Protein AF-A0A3S3RQ36-F1 (afdb_monomer_lite)

pLDDT: mean 75.37, std 10.57, range [33.72, 90.44]

Secondary structure (DSSP, 8-state):
--EEEEPPPPGGGHHHHHHHHHHHHHHHHH-SSTTT-HHHHHHHHHHHHHH---TT-------EEEES-SEEEETTTTSEEEE--TT-TTSPEEEEES-GGGGT-TT---TTEEEEETT-TTHHHHHHHTT-----HHHHHH-HHHHHHHHHHHHHHHHHHHHS--TT--HHHHHHHHHHTTTTSPP--

Organism: NCBI:txid1859131

Structure (mmCIF, N/CA/C/O backbone):
data_AF-A0A3S3RQ36-F1
#
_entry.id   AF-A0A3S3RQ36-F1
#
loop_
_atom_site.group_PDB
_atom_site.id
_atom_site.type_symbol
_atom_site.label_atom_id
_atom_site.label_alt_id
_atom_site.label_comp_id
_atom_site.label_asym_id
_atom_site.label_entity_id
_atom_site.label_seq_id
_atom_site.pdbx_PDB_ins_code
_atom_site.Cartn_x
_atom_site.Cartn_y
_atom_site.Cartn_z
_atom_site.occupancy
_atom_site.B_iso_or_equiv
_atom_site.auth_seq_id
_atom_site.auth_comp_id
_atom_site.auth_asym_id
_atom_site.auth_atom_id
_atom_site.pdbx_PDB_model_num
ATOM 1 N N . MET A 1 1 ? -9.183 -7.621 -15.436 1.00 47.09 1 MET A N 1
ATOM 2 C CA . MET A 1 1 ? -8.579 -8.235 -14.236 1.00 47.09 1 MET A CA 1
ATOM 3 C C . MET A 1 1 ? -7.492 -7.294 -13.791 1.00 47.09 1 MET A C 1
ATOM 5 O O . MET A 1 1 ? -6.449 -7.243 -14.433 1.00 47.09 1 MET A O 1
ATOM 9 N N . ASP A 1 2 ? -7.783 -6.503 -12.769 1.00 52.72 2 ASP A N 1
ATOM 10 C CA . ASP A 1 2 ? -6.851 -5.477 -12.312 1.00 52.72 2 ASP A CA 1
ATOM 11 C C . ASP A 1 2 ? -5.754 -6.145 -11.492 1.00 52.72 2 ASP A C 1
ATOM 13 O O . ASP A 1 2 ? -6.024 -6.996 -10.640 1.00 52.72 2 ASP A O 1
ATOM 17 N N . SER A 1 3 ? -4.509 -5.799 -11.795 1.00 59.06 3 SER A N 1
ATOM 18 C CA . SER A 1 3 ? -3.342 -6.382 -11.151 1.00 59.06 3 SER A CA 1
ATOM 19 C C . SER A 1 3 ? -2.419 -5.283 -10.669 1.00 59.06 3 SER A C 1
ATOM 21 O O . SER A 1 3 ? -2.061 -4.395 -11.444 1.00 59.06 3 SER A O 1
ATOM 23 N N . PHE A 1 4 ? -1.988 -5.372 -9.416 1.00 65.19 4 PHE A N 1
ATOM 24 C CA . PHE A 1 4 ? -0.919 -4.526 -8.912 1.00 65.19 4 PHE A CA 1
ATOM 25 C C . PHE A 1 4 ? 0.417 -5.072 -9.420 1.00 65.19 4 PHE A C 1
ATOM 27 O O . PHE A 1 4 ? 0.732 -6.244 -9.200 1.00 65.19 4 PHE A O 1
ATOM 34 N N . VAL A 1 5 ? 1.193 -4.238 -10.112 1.00 65.94 5 VAL A N 1
ATOM 35 C CA . VAL A 1 5 ? 2.503 -4.617 -10.650 1.00 65.94 5 VAL A CA 1
ATOM 36 C C . VAL A 1 5 ? 3.590 -3.938 -9.833 1.00 65.94 5 VAL A C 1
ATOM 38 O O . VAL A 1 5 ? 3.742 -2.719 -9.871 1.00 65.94 5 VAL A O 1
ATOM 41 N N . LEU A 1 6 ? 4.371 -4.736 -9.109 1.00 67.25 6 LEU A N 1
ATOM 42 C CA . LEU A 1 6 ? 5.556 -4.247 -8.422 1.00 67.25 6 LEU A CA 1
ATOM 43 C C . LEU A 1 6 ? 6.739 -4.289 -9.388 1.00 67.25 6 LEU A C 1
ATOM 45 O O . LEU A 1 6 ? 7.204 -5.365 -9.774 1.00 67.25 6 LEU A O 1
ATOM 49 N N . ARG A 1 7 ? 7.225 -3.102 -9.756 1.00 70.56 7 ARG A N 1
ATOM 50 C CA . ARG A 1 7 ? 8.425 -2.925 -10.573 1.00 70.56 7 ARG A CA 1
ATOM 51 C C . ARG A 1 7 ? 9.596 -2.527 -9.688 1.00 70.56 7 ARG A C 1
ATOM 53 O O . ARG A 1 7 ? 9.517 -1.564 -8.929 1.00 70.56 7 ARG A O 1
ATOM 60 N N . ALA A 1 8 ? 10.694 -3.265 -9.794 1.00 68.38 8 ALA A N 1
ATOM 61 C CA . ALA A 1 8 ? 11.931 -2.899 -9.123 1.00 68.38 8 ALA A CA 1
ATOM 62 C C . ALA A 1 8 ? 12.686 -1.859 -9.959 1.00 68.38 8 ALA A C 1
ATOM 64 O O . ALA A 1 8 ? 13.121 -2.153 -11.072 1.00 68.38 8 ALA A O 1
ATOM 65 N N . GLU A 1 9 ? 12.888 -0.663 -9.408 1.00 68.56 9 GLU A N 1
ATOM 66 C CA . GLU A 1 9 ? 13.798 0.324 -9.986 1.0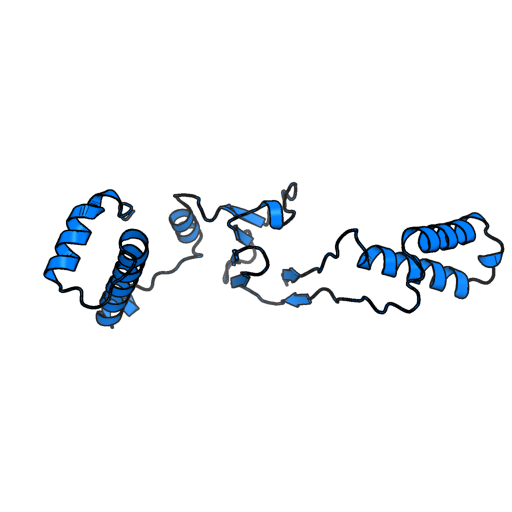0 68.56 9 GLU A CA 1
ATOM 67 C C . GLU A 1 9 ? 15.144 0.306 -9.262 1.00 68.56 9 GLU A C 1
ATOM 69 O O . GLU A 1 9 ? 15.240 0.428 -8.042 1.00 68.56 9 GLU A O 1
ATOM 74 N N . THR A 1 10 ? 16.218 0.148 -10.030 1.00 71.81 10 THR A N 1
ATOM 75 C CA . THR A 1 10 ? 17.588 0.287 -9.525 1.00 71.81 10 THR A CA 1
ATOM 76 C C . THR A 1 10 ? 18.060 1.736 -9.641 1.00 71.81 10 THR A C 1
ATOM 78 O O . THR A 1 10 ? 17.751 2.370 -10.656 1.00 71.81 10 THR A O 1
ATOM 81 N N . PRO A 1 11 ? 18.902 2.235 -8.713 1.00 68.88 11 PRO A N 1
ATOM 82 C CA . PRO A 1 11 ? 19.539 3.544 -8.847 1.00 68.88 11 PRO A CA 1
ATOM 83 C C . PRO A 1 11 ? 20.188 3.715 -10.224 1.00 68.88 11 PRO A C 1
ATOM 85 O O . PRO A 1 11 ? 20.848 2.798 -10.713 1.00 68.88 11 PRO A O 1
ATOM 88 N N . HIS A 1 12 ? 20.014 4.886 -10.842 1.00 68.38 12 HIS A N 1
ATOM 89 C CA . HIS A 1 12 ? 20.525 5.212 -12.185 1.00 68.38 12 HIS A CA 1
ATOM 90 C C . HIS A 1 12 ? 19.978 4.333 -13.331 1.00 68.38 12 HIS A C 1
ATOM 92 O O . HIS A 1 12 ? 20.560 4.311 -14.416 1.00 68.38 12 HIS A O 1
ATOM 98 N N . GLY A 1 13 ? 18.873 3.606 -13.120 1.00 75.38 13 GLY A N 1
ATOM 99 C CA . GLY A 1 13 ? 18.191 2.854 -14.178 1.00 75.38 13 GLY A CA 1
ATOM 100 C C . GLY A 1 13 ? 18.983 1.660 -14.720 1.00 75.38 13 GLY A C 1
ATOM 101 O O . GLY A 1 13 ? 18.803 1.287 -15.876 1.00 75.38 13 GLY A O 1
ATOM 102 N N . LEU A 1 14 ? 19.864 1.056 -13.911 1.00 77.81 14 LEU A N 1
ATOM 103 C CA . LEU A 1 14 ? 20.751 -0.042 -14.326 1.00 77.81 14 LEU A CA 1
ATOM 104 C C . LEU A 1 14 ? 20.029 -1.200 -15.030 1.00 77.81 14 LEU A C 1
ATOM 106 O O . LEU A 1 14 ? 20.562 -1.716 -16.006 1.00 77.81 14 LEU A O 1
ATOM 110 N N . ILE A 1 15 ? 18.833 -1.598 -14.579 1.00 79.75 15 ILE A N 1
ATOM 111 C CA . ILE A 1 15 ? 18.052 -2.665 -15.235 1.00 79.75 15 ILE A CA 1
ATOM 112 C C . ILE A 1 15 ? 17.683 -2.275 -16.673 1.00 79.75 15 ILE A C 1
ATOM 114 O O . ILE A 1 15 ? 17.930 -3.049 -17.597 1.00 79.75 15 ILE A O 1
ATOM 118 N N . ALA A 1 16 ? 17.153 -1.066 -16.878 1.00 80.69 16 ALA A N 1
ATOM 119 C CA . ALA A 1 16 ? 16.772 -0.579 -18.203 1.00 80.69 16 ALA A CA 1
ATOM 120 C C . ALA A 1 16 ? 17.992 -0.429 -19.125 1.00 80.69 16 ALA A C 1
ATOM 122 O O . ALA A 1 16 ? 17.945 -0.814 -20.292 1.00 80.69 16 ALA A O 1
ATOM 123 N N . GLN A 1 17 ? 19.114 0.069 -18.596 1.00 83.69 17 GLN A N 1
ATOM 124 C CA . GLN A 1 17 ? 20.353 0.206 -19.369 1.00 83.69 17 GLN A CA 1
ATOM 125 C C . GLN A 1 17 ? 20.959 -1.156 -19.733 1.00 83.69 17 GLN A C 1
ATOM 127 O O . GLN A 1 17 ? 21.420 -1.338 -20.858 1.00 83.69 17 GLN A O 1
ATOM 132 N N . ALA A 1 18 ? 20.913 -2.134 -18.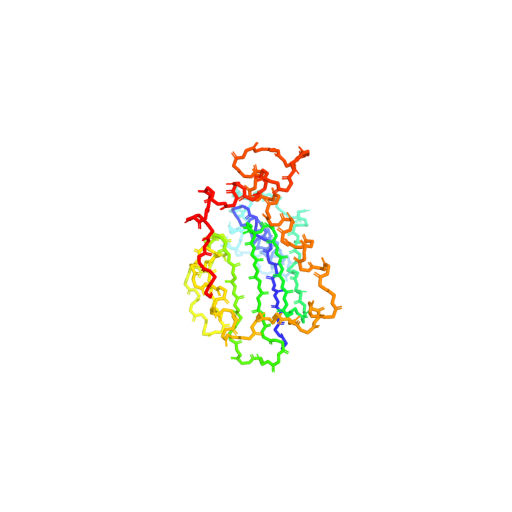822 1.00 82.06 18 ALA A N 1
ATOM 133 C CA . ALA A 1 18 ? 21.348 -3.502 -19.094 1.00 82.06 18 ALA A CA 1
ATOM 134 C C . ALA A 1 18 ? 20.489 -4.164 -20.179 1.00 82.06 18 ALA A C 1
ATOM 136 O O . ALA A 1 18 ? 21.033 -4.768 -21.101 1.00 82.06 18 ALA A O 1
ATOM 137 N N . GLN A 1 19 ? 19.163 -4.002 -20.116 1.00 82.44 19 GLN A N 1
ATOM 138 C CA . GLN A 1 19 ? 18.249 -4.488 -21.153 1.00 82.44 19 GLN A CA 1
ATOM 139 C C . GLN A 1 19 ? 18.523 -3.827 -22.506 1.00 82.44 19 GLN A C 1
ATOM 141 O O . GLN A 1 19 ? 18.630 -4.532 -23.506 1.00 82.44 19 GLN A O 1
ATOM 146 N N . LYS A 1 20 ? 18.703 -2.500 -22.536 1.00 85.56 20 LYS A N 1
ATOM 147 C CA . LYS A 1 20 ? 19.014 -1.762 -23.765 1.00 85.56 20 LYS A CA 1
ATOM 148 C C . LYS A 1 20 ? 20.333 -2.229 -24.384 1.00 85.56 20 LYS A C 1
ATOM 150 O O . LYS A 1 20 ? 20.374 -2.515 -25.574 1.00 85.56 20 LYS A O 1
ATOM 155 N N . GLN A 1 21 ? 21.399 -2.346 -23.589 1.00 86.00 21 GLN A N 1
ATOM 156 C CA . GLN A 1 21 ? 22.695 -2.818 -24.085 1.00 86.00 21 GLN A CA 1
ATOM 157 C C . GLN A 1 21 ? 22.610 -4.260 -24.599 1.00 86.00 21 GLN A C 1
ATOM 159 O O . GLN A 1 21 ? 23.200 -4.578 -25.625 1.00 86.00 21 GLN A O 1
ATOM 164 N N . GLN A 1 22 ? 21.860 -5.126 -23.913 1.00 84.50 22 GLN A N 1
ATOM 165 C CA . GLN A 1 22 ? 21.650 -6.497 -24.364 1.00 84.50 22 GLN A CA 1
ATOM 166 C C . GLN A 1 22 ? 20.878 -6.540 -25.690 1.00 84.50 22 GLN A C 1
ATOM 168 O O . GLN A 1 22 ? 21.267 -7.303 -26.567 1.00 84.50 22 GLN A O 1
ATOM 173 N N . GLN A 1 23 ? 19.846 -5.706 -25.855 1.00 86.12 23 GLN A N 1
ATOM 174 C CA . GLN A 1 23 ? 19.084 -5.616 -27.101 1.00 86.12 23 GLN A CA 1
ATOM 175 C C . GLN A 1 23 ? 19.953 -5.113 -28.259 1.00 86.12 23 GLN A C 1
ATOM 177 O O . GLN A 1 23 ? 19.995 -5.771 -29.286 1.00 86.12 23 GLN A O 1
ATOM 182 N N . LEU A 1 24 ? 20.729 -4.039 -28.063 1.00 86.69 24 LEU A N 1
ATOM 183 C CA . LEU A 1 24 ? 21.656 -3.519 -29.082 1.00 86.69 24 LEU A CA 1
ATOM 184 C C . LEU A 1 24 ? 22.646 -4.585 -29.568 1.00 86.69 24 LEU A C 1
ATOM 186 O O . LEU A 1 24 ? 22.992 -4.633 -30.742 1.00 86.69 24 LEU A O 1
ATOM 190 N N . ILE A 1 25 ? 23.109 -5.446 -28.661 1.00 84.81 25 ILE A N 1
ATOM 191 C CA . ILE A 1 25 ? 24.042 -6.525 -28.992 1.00 84.81 25 ILE A CA 1
ATOM 192 C C . ILE A 1 25 ? 23.332 -7.673 -29.708 1.00 84.81 25 ILE A C 1
ATOM 194 O O . ILE A 1 25 ? 23.910 -8.236 -30.629 1.00 84.81 25 ILE A O 1
ATOM 198 N N . VAL A 1 26 ? 22.109 -8.027 -29.302 1.00 85.44 26 VAL A N 1
ATOM 199 C CA . VAL A 1 26 ? 21.291 -9.019 -30.017 1.00 85.44 26 VAL A CA 1
ATOM 200 C C . VAL A 1 26 ? 21.013 -8.533 -31.435 1.00 85.44 26 VAL A C 1
ATOM 202 O O . VAL A 1 26 ? 21.328 -9.248 -32.374 1.00 85.44 26 VAL A O 1
ATOM 205 N N . ASP A 1 27 ? 20.549 -7.295 -31.597 1.00 85.44 27 ASP A N 1
ATOM 206 C CA . ASP A 1 27 ? 20.258 -6.706 -32.906 1.00 85.44 27 ASP A CA 1
ATOM 207 C C . ASP A 1 27 ? 21.511 -6.669 -33.798 1.00 85.44 27 ASP A C 1
ATOM 209 O O . ASP A 1 27 ? 21.427 -6.960 -34.992 1.00 85.44 27 ASP A O 1
ATOM 213 N N . PHE A 1 28 ? 22.675 -6.363 -33.212 1.00 85.00 28 PHE A N 1
ATOM 214 C CA . PHE A 1 28 ? 23.963 -6.364 -33.907 1.00 85.00 28 PHE A CA 1
ATOM 215 C C . PHE A 1 28 ? 24.415 -7.767 -34.332 1.00 85.00 28 PHE A C 1
ATOM 217 O O . PHE A 1 28 ? 25.015 -7.916 -35.391 1.00 85.00 28 PHE A O 1
ATOM 224 N N . LEU A 1 29 ? 24.161 -8.790 -33.509 1.00 83.44 29 LEU A N 1
ATOM 225 C CA . LEU A 1 29 ? 24.536 -10.178 -33.798 1.00 83.44 29 LEU A CA 1
ATOM 226 C C . LEU A 1 29 ? 23.565 -10.867 -34.764 1.00 83.44 29 LEU A C 1
ATOM 228 O O . LEU A 1 29 ? 23.999 -11.718 -35.535 1.00 83.44 29 LEU A O 1
ATOM 232 N N . ASP A 1 30 ? 22.282 -10.510 -34.718 1.00 84.69 30 ASP A N 1
ATOM 233 C CA . ASP A 1 30 ? 21.224 -11.099 -35.546 1.00 84.69 30 ASP A CA 1
ATOM 234 C C . ASP A 1 30 ? 21.151 -10.473 -36.950 1.00 84.69 30 ASP A C 1
ATOM 236 O O . ASP A 1 30 ? 20.416 -10.957 -37.810 1.00 84.69 30 ASP A O 1
ATOM 240 N N . SER A 1 31 ? 21.897 -9.394 -37.201 1.00 79.62 31 SER A N 1
ATOM 241 C CA . SER A 1 31 ? 21.862 -8.666 -38.464 1.00 79.62 31 SER A CA 1
ATOM 242 C C . SER A 1 31 ? 23.166 -8.788 -39.246 1.00 79.62 31 SER A C 1
ATOM 244 O O . SER A 1 31 ? 24.224 -8.373 -38.782 1.00 79.62 31 SER A O 1
ATOM 246 N N . ASP A 1 32 ? 23.054 -9.193 -40.510 1.00 72.19 32 ASP A N 1
ATOM 247 C CA . ASP A 1 32 ? 24.205 -9.356 -41.410 1.00 72.19 32 ASP A CA 1
ATOM 248 C C . ASP A 1 32 ? 24.826 -8.025 -41.883 1.00 72.19 32 ASP A C 1
ATOM 250 O O . ASP A 1 32 ? 25.973 -8.002 -42.320 1.00 72.19 32 ASP A O 1
ATOM 254 N N . GLU A 1 33 ? 24.094 -6.907 -41.782 1.00 77.50 33 GLU A N 1
ATOM 255 C CA . GLU A 1 33 ? 24.514 -5.579 -42.274 1.00 77.50 33 GLU A CA 1
ATOM 256 C C . GLU A 1 33 ? 24.889 -4.584 -41.155 1.00 77.50 33 GLU A C 1
ATOM 258 O O . GLU A 1 33 ? 25.542 -3.571 -41.401 1.00 77.50 33 GLU A O 1
ATOM 263 N N . GLN A 1 34 ? 24.520 -4.850 -39.896 1.00 74.44 34 GLN A N 1
ATOM 264 C CA . GLN A 1 34 ? 24.723 -3.890 -38.795 1.00 74.44 34 GLN A CA 1
ATOM 265 C C . GLN A 1 34 ? 26.185 -3.707 -38.390 1.00 74.44 34 GLN A C 1
ATOM 267 O O . GLN A 1 34 ? 26.521 -2.731 -37.720 1.00 74.44 34 GLN A O 1
ATOM 272 N N . TRP A 1 35 ? 27.069 -4.612 -38.810 1.00 74.25 35 TRP A N 1
ATOM 273 C CA . TRP A 1 35 ? 28.502 -4.432 -38.621 1.00 74.25 35 TRP A CA 1
ATOM 274 C C . TRP A 1 35 ? 29.062 -3.284 -39.467 1.00 74.25 35 TRP A C 1
ATOM 276 O O . TRP A 1 35 ? 30.094 -2.741 -39.077 1.00 74.25 35 TRP A O 1
ATOM 286 N N . GLU A 1 36 ? 28.399 -2.881 -40.561 1.00 81.75 36 GLU A N 1
ATOM 287 C CA . GLU A 1 36 ? 28.799 -1.747 -41.411 1.00 81.75 36 GLU A CA 1
ATOM 288 C C . GLU A 1 36 ? 28.265 -0.404 -40.892 1.00 81.75 36 GLU A C 1
ATOM 290 O O . GLU A 1 36 ? 28.912 0.628 -41.084 1.00 81.75 36 GLU A O 1
ATOM 295 N N . ASP A 1 37 ? 27.175 -0.419 -40.122 1.00 84.06 37 ASP A N 1
ATOM 296 C CA . ASP A 1 37 ? 26.534 0.765 -39.540 1.00 84.06 37 ASP A CA 1
ATOM 297 C C . ASP A 1 37 ? 27.373 1.372 -38.395 1.00 84.06 37 ASP A C 1
ATOM 299 O O . ASP A 1 37 ? 27.507 0.814 -37.301 1.00 84.06 37 ASP A O 1
ATOM 303 N N . GLU A 1 38 ? 27.987 2.527 -38.662 1.00 85.31 38 GLU A N 1
ATOM 304 C CA . GLU A 1 38 ? 28.866 3.223 -37.718 1.00 85.31 38 GLU A CA 1
ATOM 305 C C . GLU A 1 38 ? 28.125 3.779 -36.503 1.00 85.31 38 GLU A C 1
ATOM 307 O O . GLU A 1 38 ? 28.653 3.702 -35.390 1.00 85.31 38 GLU A O 1
ATOM 312 N N . ASP A 1 39 ? 26.888 4.236 -36.685 1.00 87.19 39 ASP A N 1
ATOM 313 C CA . ASP A 1 39 ? 26.085 4.818 -35.613 1.00 87.19 39 ASP A CA 1
ATOM 314 C C . ASP A 1 39 ? 25.697 3.743 -34.590 1.00 87.19 39 ASP A C 1
ATOM 316 O O . ASP A 1 39 ? 25.836 3.941 -33.378 1.00 87.19 39 ASP A O 1
ATOM 320 N N . LYS A 1 40 ? 25.310 2.549 -35.061 1.00 83.50 40 LYS A N 1
ATOM 321 C CA . LYS A 1 40 ? 25.000 1.409 -34.179 1.00 83.50 40 LYS A CA 1
ATOM 322 C C . LYS A 1 40 ? 26.223 0.898 -33.425 1.00 83.50 40 LYS A C 1
ATOM 324 O O . LYS A 1 40 ? 26.136 0.618 -32.225 1.00 83.50 40 LYS A O 1
ATOM 329 N N . ARG A 1 41 ? 27.386 0.812 -34.085 1.00 85.31 41 ARG A N 1
ATOM 330 C CA . ARG A 1 41 ? 28.650 0.466 -33.405 1.00 85.31 41 ARG A CA 1
ATOM 331 C C . ARG A 1 41 ? 28.985 1.487 -32.321 1.00 85.31 41 ARG A C 1
ATOM 333 O O . ARG A 1 41 ? 29.397 1.102 -31.223 1.00 85.31 41 ARG A O 1
ATOM 340 N N . GLN A 1 42 ? 28.786 2.771 -32.612 1.00 89.19 42 GLN A N 1
ATOM 341 C CA . GLN A 1 42 ? 29.062 3.851 -31.676 1.00 89.19 42 GLN A CA 1
ATOM 342 C C . GLN A 1 42 ? 28.123 3.800 -30.462 1.00 89.19 42 GLN A C 1
ATOM 344 O O . GLN A 1 42 ? 28.593 3.924 -29.330 1.00 89.19 42 GLN A O 1
ATOM 349 N N . GLU A 1 43 ? 26.837 3.492 -30.657 1.00 88.19 43 GLU A N 1
ATOM 350 C CA . GLU A 1 43 ? 25.875 3.334 -29.559 1.00 88.19 43 GLU A CA 1
ATOM 351 C C . GLU A 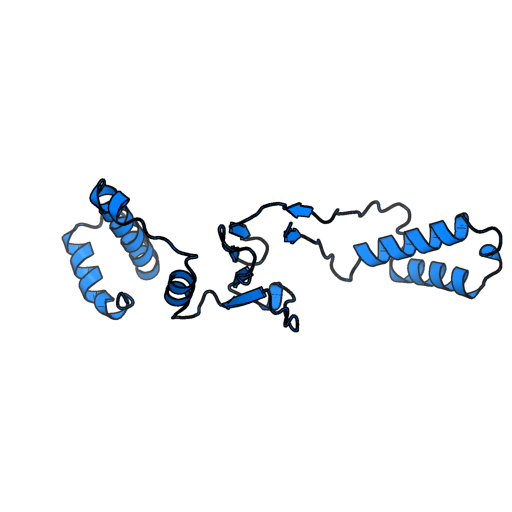1 43 ? 26.263 2.192 -28.597 1.00 88.19 43 GLU A C 1
ATOM 353 O O . GLU A 1 43 ? 26.184 2.344 -27.371 1.00 88.19 43 GLU A O 1
ATOM 358 N N . ILE A 1 44 ? 26.761 1.066 -29.126 1.00 85.81 44 ILE A N 1
ATOM 359 C CA . ILE A 1 44 ? 27.266 -0.053 -28.313 1.00 85.81 44 ILE A CA 1
ATOM 360 C C . ILE A 1 44 ? 28.508 0.367 -27.511 1.00 85.81 44 ILE A C 1
ATOM 362 O O . ILE A 1 44 ? 28.593 0.083 -26.308 1.00 85.81 44 ILE A O 1
ATOM 366 N N . ILE A 1 45 ? 29.459 1.059 -28.149 1.00 88.50 45 ILE A N 1
ATOM 367 C CA . ILE A 1 45 ? 30.693 1.543 -27.508 1.00 88.50 45 ILE A CA 1
ATOM 368 C C . ILE A 1 45 ? 30.371 2.535 -26.388 1.00 88.50 45 ILE A C 1
ATOM 370 O O . ILE A 1 45 ? 30.920 2.424 -25.289 1.00 88.50 45 ILE A O 1
ATOM 374 N N . ASP A 1 46 ? 29.479 3.490 -26.637 1.00 90.44 46 ASP A N 1
ATOM 375 C CA . ASP A 1 46 ? 29.132 4.524 -25.665 1.00 90.44 46 ASP A CA 1
ATOM 376 C C . ASP A 1 46 ? 28.354 3.948 -24.482 1.00 90.44 46 ASP A C 1
ATOM 378 O O . ASP A 1 46 ? 28.625 4.300 -23.328 1.00 90.44 46 ASP A O 1
ATOM 382 N N . SER A 1 47 ? 27.473 2.978 -24.737 1.00 87.38 47 SER A N 1
ATOM 383 C CA . SER A 1 47 ? 26.820 2.198 -23.684 1.00 87.38 47 SER A CA 1
ATOM 384 C C . SER A 1 47 ? 27.845 1.467 -22.803 1.00 87.38 47 SER A C 1
ATOM 386 O O . SER A 1 47 ? 27.800 1.579 -21.573 1.00 87.38 47 SER A O 1
ATOM 388 N N . ALA A 1 48 ? 28.837 0.802 -23.411 1.00 86.38 48 ALA A N 1
ATOM 389 C CA . ALA A 1 48 ? 29.895 0.093 -22.688 1.00 86.38 48 ALA A CA 1
ATOM 390 C C . ALA A 1 48 ? 30.822 1.029 -21.895 1.00 86.38 48 ALA A C 1
ATOM 392 O O . ALA A 1 48 ? 31.207 0.703 -20.772 1.00 86.38 48 ALA A O 1
ATOM 393 N N . LYS A 1 49 ? 31.151 2.212 -22.427 1.00 88.81 49 LYS A N 1
ATOM 394 C CA . LYS A 1 49 ? 31.940 3.227 -21.707 1.00 88.81 49 LYS A CA 1
ATOM 395 C C . LYS A 1 49 ? 31.193 3.788 -20.500 1.00 88.81 49 LYS A C 1
ATOM 397 O O . LYS A 1 49 ? 31.803 4.024 -19.461 1.00 88.81 49 LYS A O 1
ATOM 402 N N . LYS A 1 50 ? 29.886 4.014 -20.638 1.00 87.62 50 LYS A N 1
ATOM 403 C CA . LYS A 1 50 ? 29.064 4.657 -19.607 1.00 87.62 50 LYS A CA 1
ATOM 404 C C . LYS A 1 50 ? 28.661 3.705 -18.481 1.00 87.62 50 LYS A C 1
ATOM 406 O O . LYS A 1 50 ? 28.652 4.108 -17.321 1.00 87.62 50 LYS A O 1
ATOM 411 N N . HIS A 1 51 ? 28.315 2.462 -18.810 1.00 83.31 51 HIS A N 1
ATOM 412 C CA . HIS A 1 51 ? 27.730 1.505 -17.863 1.00 83.31 51 HIS A CA 1
ATOM 413 C C . HIS A 1 51 ? 28.594 0.254 -17.622 1.00 83.31 51 HIS A C 1
ATOM 415 O O . HIS A 1 51 ? 28.265 -0.569 -16.763 1.00 83.31 51 HIS A O 1
ATOM 421 N N . GLY A 1 52 ? 29.723 0.133 -18.326 1.00 83.50 52 GLY A N 1
ATOM 422 C CA . GLY A 1 52 ? 30.565 -1.059 -18.335 1.00 83.50 52 GLY A CA 1
ATOM 423 C C . GLY A 1 52 ? 30.030 -2.149 -19.267 1.00 83.50 52 GLY A C 1
ATOM 424 O O . GLY A 1 52 ? 29.020 -1.990 -19.954 1.00 83.50 52 GLY A O 1
ATOM 425 N N . ASP A 1 53 ? 30.716 -3.290 -19.283 1.00 82.62 53 ASP A N 1
ATOM 426 C CA . ASP A 1 53 ? 30.246 -4.480 -19.990 1.00 82.62 53 ASP A CA 1
ATOM 427 C C . ASP A 1 53 ? 29.156 -5.187 -19.167 1.00 82.62 53 ASP A C 1
ATOM 429 O O . ASP A 1 53 ? 29.443 -5.835 -18.155 1.00 82.62 53 ASP A O 1
ATOM 433 N N . MET A 1 54 ? 27.893 -5.051 -19.582 1.00 77.25 54 MET A N 1
ATOM 434 C CA . MET A 1 54 ? 26.760 -5.703 -18.918 1.00 77.25 54 MET A CA 1
ATOM 435 C C . MET A 1 54 ? 26.327 -7.005 -19.603 1.00 77.25 54 MET A C 1
ATOM 437 O O . MET A 1 54 ? 25.356 -7.613 -19.157 1.00 77.25 54 MET A O 1
ATOM 441 N N . ARG A 1 55 ? 27.060 -7.506 -20.613 1.00 71.00 55 ARG A N 1
ATOM 442 C CA . ARG A 1 55 ? 26.691 -8.718 -21.380 1.00 71.00 55 ARG A CA 1
ATOM 443 C C . ARG A 1 55 ? 26.479 -9.958 -20.516 1.00 71.00 55 ARG A C 1
ATOM 445 O O . ARG A 1 55 ? 25.645 -10.799 -20.830 1.00 71.00 55 ARG A O 1
ATOM 452 N N . GLN A 1 56 ? 27.233 -10.081 -19.426 1.00 71.25 56 GLN A N 1
ATOM 453 C CA . GLN A 1 56 ? 27.130 -11.217 -18.503 1.00 71.25 56 GLN A CA 1
ATOM 454 C C . GLN A 1 56 ? 26.231 -10.945 -17.288 1.00 71.25 56 GLN A C 1
ATOM 456 O O . GLN A 1 56 ? 25.984 -11.845 -16.482 1.00 71.25 56 GLN A O 1
ATOM 461 N N . ARG A 1 57 ? 25.710 -9.722 -17.137 1.00 69.94 57 ARG A N 1
ATOM 462 C CA . ARG A 1 57 ? 24.854 -9.364 -16.005 1.00 69.94 57 ARG A CA 1
ATOM 463 C C . ARG A 1 57 ? 23.416 -9.769 -16.296 1.00 69.94 57 ARG A C 1
ATOM 465 O O . ARG A 1 57 ? 22.649 -9.024 -16.893 1.00 69.94 57 ARG A O 1
ATOM 472 N N . LYS A 1 58 ? 23.015 -10.937 -15.793 1.00 65.25 58 LYS A N 1
ATOM 473 C CA . LYS A 1 58 ? 21.610 -11.377 -15.768 1.00 65.25 58 LYS A CA 1
ATOM 474 C C . LYS A 1 58 ? 20.815 -10.626 -14.689 1.00 65.25 58 LYS A C 1
ATOM 476 O O . LYS A 1 58 ? 20.322 -11.225 -13.742 1.00 65.25 58 LYS A O 1
ATOM 481 N N . MET A 1 59 ? 20.704 -9.305 -14.812 1.00 66.00 59 MET A N 1
ATOM 482 C CA . MET A 1 59 ? 19.861 -8.468 -13.950 1.00 66.00 59 MET A CA 1
ATOM 483 C C . MET A 1 59 ? 18.464 -8.354 -14.561 1.00 66.00 59 MET A C 1
ATOM 485 O O . MET A 1 59 ? 18.093 -7.329 -15.125 1.00 66.00 59 MET A O 1
ATOM 489 N N . ARG A 1 60 ? 17.691 -9.440 -14.484 1.00 66.31 60 ARG A N 1
ATOM 490 C CA . ARG A 1 60 ? 16.252 -9.414 -14.768 1.00 66.31 60 ARG A CA 1
ATOM 491 C C . ARG A 1 60 ? 15.511 -9.682 -13.470 1.00 66.31 60 ARG A C 1
ATOM 493 O O . ARG A 1 60 ? 15.359 -10.831 -13.070 1.00 66.31 60 ARG A O 1
ATOM 500 N N . ILE A 1 61 ? 15.083 -8.611 -12.814 1.00 72.81 61 ILE A N 1
ATOM 501 C CA . ILE A 1 61 ? 14.052 -8.704 -11.785 1.00 72.81 61 ILE A CA 1
ATOM 502 C C . ILE A 1 61 ? 12.737 -8.637 -12.551 1.00 72.81 61 ILE A C 1
ATOM 504 O O . ILE A 1 61 ? 12.465 -7.633 -13.203 1.00 72.81 61 ILE A O 1
ATOM 508 N N . ALA A 1 62 ? 11.999 -9.743 -12.580 1.00 71.12 62 ALA A N 1
ATOM 509 C CA . ALA A 1 62 ? 10.707 -9.768 -13.247 1.00 71.12 62 ALA A CA 1
ATOM 510 C C . ALA A 1 62 ? 9.727 -8.865 -12.492 1.00 71.12 62 ALA A C 1
ATOM 512 O O . ALA A 1 62 ? 9.705 -8.880 -11.258 1.00 71.12 62 ALA A O 1
ATOM 513 N N . ASP A 1 63 ? 8.918 -8.118 -13.242 1.00 76.56 63 ASP A N 1
ATOM 514 C CA . ASP A 1 63 ? 7.761 -7.419 -12.695 1.00 76.56 63 ASP A CA 1
ATOM 515 C C . ASP A 1 63 ? 6.881 -8.459 -11.990 1.00 76.56 63 ASP A C 1
ATOM 517 O O . ASP A 1 63 ? 6.485 -9.468 -12.586 1.00 76.56 63 ASP A O 1
ATOM 521 N N . PHE A 1 64 ? 6.614 -8.248 -10.703 1.00 70.75 64 PHE A N 1
ATOM 522 C CA . PHE A 1 64 ? 5.765 -9.156 -9.947 1.00 70.75 64 PHE A CA 1
ATOM 523 C C . PHE A 1 64 ? 4.340 -8.621 -9.988 1.00 70.75 64 PHE A C 1
ATOM 525 O O . PHE A 1 64 ? 4.021 -7.615 -9.350 1.00 70.75 64 PHE A O 1
ATOM 532 N N . SER A 1 65 ? 3.494 -9.282 -10.775 1.00 68.44 65 SER A N 1
ATOM 533 C CA . SER A 1 65 ? 2.067 -8.989 -10.828 1.00 68.44 65 SER A CA 1
ATOM 534 C C . SER A 1 65 ? 1.358 -9.792 -9.749 1.00 68.44 65 SER A C 1
ATOM 536 O O . SER A 1 65 ? 1.457 -11.020 -9.709 1.00 68.44 65 SER A O 1
ATOM 538 N N . TYR A 1 66 ? 0.650 -9.095 -8.871 1.00 65.50 66 TYR A N 1
ATOM 539 C CA . TYR A 1 66 ? -0.256 -9.715 -7.925 1.00 65.50 66 TYR A CA 1
ATOM 540 C C . TYR A 1 66 ? -1.687 -9.648 -8.481 1.00 65.50 66 TYR A C 1
ATOM 542 O O . TYR A 1 66 ? -2.291 -8.569 -8.485 1.00 65.50 66 TYR A O 1
ATOM 550 N N . PRO A 1 67 ? -2.240 -10.769 -8.978 1.00 65.06 67 PRO A N 1
ATOM 551 C CA . PRO A 1 67 ? -3.617 -10.811 -9.448 1.00 65.06 67 PRO A CA 1
ATOM 552 C C . PRO A 1 67 ? -4.598 -10.892 -8.270 1.00 65.06 67 PRO A C 1
ATOM 554 O O . PRO A 1 67 ? -4.302 -11.527 -7.259 1.00 65.06 67 PRO A O 1
ATOM 557 N N . ASN A 1 68 ? -5.794 -10.320 -8.445 1.00 65.06 68 ASN A N 1
ATOM 558 C CA . ASN A 1 68 ? -6.938 -10.465 -7.529 1.00 65.06 68 ASN A CA 1
ATOM 559 C C . ASN A 1 68 ? -6.645 -10.031 -6.084 1.00 65.06 68 ASN A C 1
ATOM 561 O O . ASN A 1 68 ? -6.952 -10.744 -5.129 1.00 65.06 68 ASN A O 1
ATOM 565 N N . ILE A 1 69 ? -6.017 -8.868 -5.929 1.00 68.81 69 ILE A N 1
ATOM 566 C CA . ILE A 1 69 ? -5.831 -8.248 -4.623 1.00 68.81 69 ILE A CA 1
ATOM 567 C C . ILE A 1 69 ? -6.926 -7.207 -4.406 1.00 68.81 69 ILE A C 1
ATOM 569 O O . ILE A 1 69 ? -6.967 -6.196 -5.106 1.00 68.81 69 ILE A O 1
ATOM 573 N N . ASP A 1 70 ? -7.749 -7.437 -3.385 1.00 74.75 70 ASP A N 1
ATOM 574 C CA . ASP A 1 70 ? -8.736 -6.458 -2.921 1.00 74.75 70 ASP A CA 1
ATOM 575 C C . ASP A 1 70 ? -8.117 -5.489 -1.906 1.00 74.75 70 ASP A C 1
ATOM 577 O O . ASP A 1 70 ? -8.395 -4.295 -1.906 1.00 74.75 70 ASP A O 1
ATOM 581 N N . ILE A 1 71 ? -7.243 -5.995 -1.031 1.00 80.31 71 ILE A N 1
ATOM 582 C CA . ILE A 1 71 ? -6.586 -5.218 0.023 1.00 80.31 71 ILE A CA 1
ATOM 583 C C . ILE A 1 71 ? -5.120 -5.635 0.097 1.00 80.31 71 ILE A C 1
ATOM 585 O O . ILE A 1 71 ? -4.809 -6.820 0.230 1.00 80.31 71 ILE A O 1
ATOM 589 N N . PHE A 1 72 ? -4.212 -4.664 0.058 1.00 82.12 72 PHE A N 1
ATOM 590 C CA . PHE A 1 72 ? -2.779 -4.904 0.186 1.00 82.12 72 PHE A CA 1
ATOM 591 C C . PHE A 1 72 ? -2.110 -3.867 1.067 1.00 82.12 72 PHE A C 1
ATOM 593 O O . PHE A 1 72 ? -2.445 -2.687 1.029 1.00 82.12 72 PHE A O 1
ATOM 600 N N . TYR A 1 73 ? -1.140 -4.323 1.851 1.00 83.69 73 TYR A N 1
ATOM 601 C CA . TYR A 1 73 ? -0.288 -3.472 2.661 1.00 83.69 73 TYR A CA 1
ATOM 602 C C . TYR A 1 73 ? 1.173 -3.826 2.409 1.00 83.69 73 TYR A C 1
ATOM 604 O O . TYR A 1 73 ? 1.541 -5.002 2.396 1.00 83.69 73 TYR A O 1
ATOM 612 N N . THR A 1 74 ? 2.014 -2.805 2.260 1.00 79.06 74 THR A N 1
ATOM 613 C CA . THR A 1 74 ? 3.464 -2.983 2.211 1.00 79.06 74 THR A CA 1
ATOM 614 C C . THR A 1 74 ? 4.192 -1.925 3.026 1.00 79.06 74 THR A C 1
ATOM 616 O O . THR A 1 74 ? 4.004 -0.718 2.857 1.00 79.06 74 THR A O 1
ATOM 619 N N . GLU A 1 75 ? 5.080 -2.388 3.901 1.00 79.44 75 GLU A N 1
ATOM 620 C CA . GLU A 1 75 ? 5.996 -1.524 4.642 1.00 79.44 75 GLU A CA 1
ATOM 621 C C . GLU A 1 75 ? 7.156 -1.036 3.759 1.00 79.44 75 GLU A C 1
ATOM 623 O O . GLU A 1 75 ? 7.664 0.066 3.957 1.00 79.44 75 GLU A O 1
ATOM 628 N N . ALA A 1 76 ? 7.530 -1.800 2.723 1.00 72.62 76 ALA A N 1
ATOM 629 C CA . ALA A 1 76 ? 8.694 -1.521 1.874 1.00 72.62 76 ALA A CA 1
ATOM 630 C C . ALA A 1 76 ? 8.635 -0.148 1.176 1.00 72.62 76 ALA A C 1
ATOM 632 O O . ALA A 1 76 ? 9.673 0.436 0.868 1.00 72.62 76 ALA A O 1
ATOM 633 N N . LEU A 1 77 ? 7.429 0.394 0.974 1.00 69.56 77 LEU A N 1
ATOM 634 C CA . LEU A 1 77 ? 7.190 1.716 0.385 1.00 69.56 77 LEU A CA 1
ATOM 635 C C . LEU A 1 77 ? 6.923 2.811 1.436 1.00 69.56 77 LEU A C 1
ATOM 637 O O . LEU A 1 77 ? 6.400 3.872 1.116 1.00 69.56 77 LEU A O 1
ATOM 641 N N . GLY A 1 78 ? 7.310 2.589 2.696 1.00 69.31 78 GLY A N 1
ATOM 642 C CA . GLY A 1 78 ? 7.061 3.527 3.796 1.00 69.31 78 GLY A CA 1
ATOM 643 C C . GLY A 1 78 ? 5.665 3.404 4.411 1.00 69.31 78 GLY A C 1
ATOM 644 O O . GLY A 1 78 ? 5.180 4.367 5.000 1.00 69.31 78 GLY A O 1
ATOM 645 N N . GLY A 1 79 ? 5.032 2.233 4.276 1.00 78.06 79 GLY A N 1
ATOM 646 C CA . GLY A 1 79 ? 3.685 1.966 4.775 1.00 78.06 79 GLY A CA 1
ATOM 647 C C . GLY A 1 79 ? 2.617 2.488 3.818 1.00 78.06 79 GLY A C 1
ATOM 648 O O . GLY A 1 79 ? 2.147 3.619 3.950 1.00 78.06 79 GLY A O 1
ATOM 649 N N . VAL A 1 80 ? 2.243 1.647 2.856 1.00 82.31 80 VAL A N 1
ATOM 650 C CA . VAL A 1 80 ? 1.224 1.945 1.844 1.00 82.31 80 VAL A CA 1
ATOM 651 C C . VAL A 1 80 ? 0.127 0.898 1.922 1.00 82.31 80 VAL A C 1
ATOM 653 O O . VAL A 1 80 ? 0.421 -0.298 1.904 1.00 82.31 80 VAL A O 1
ATOM 656 N N . TYR A 1 81 ? -1.119 1.356 1.993 1.00 85.31 81 TYR A N 1
ATOM 657 C CA . TYR A 1 81 ? -2.314 0.536 1.850 1.00 85.31 81 TYR A CA 1
ATOM 658 C C . TYR A 1 81 ? -2.917 0.765 0.472 1.00 85.31 81 TYR A C 1
ATOM 660 O O . TYR A 1 81 ? -3.060 1.903 0.038 1.00 85.31 81 TYR A O 1
ATOM 668 N N . ILE A 1 82 ? -3.294 -0.315 -0.194 1.00 82.12 82 ILE A N 1
ATOM 669 C CA . ILE A 1 82 ? -4.032 -0.303 -1.451 1.00 82.12 82 ILE A CA 1
ATOM 670 C C . ILE A 1 82 ? -5.364 -0.978 -1.165 1.00 82.12 82 ILE A C 1
ATOM 672 O O . ILE A 1 82 ? -5.392 -2.117 -0.697 1.00 82.12 82 ILE A O 1
ATOM 676 N N . LEU A 1 83 ? -6.448 -0.252 -1.405 1.00 83.25 83 LEU A N 1
ATOM 677 C CA . LEU A 1 83 ? -7.814 -0.667 -1.133 1.00 83.25 83 LEU A CA 1
ATOM 678 C C . LEU A 1 83 ? -8.592 -0.629 -2.444 1.00 83.25 83 LEU A C 1
ATOM 680 O O . LEU A 1 83 ? -8.785 0.428 -3.042 1.00 83.25 83 LEU A O 1
ATOM 684 N N . LYS A 1 84 ? -9.050 -1.792 -2.885 1.00 78.75 84 LYS A N 1
ATOM 685 C CA . LYS A 1 84 ? -9.957 -1.956 -4.012 1.00 78.75 84 LYS A CA 1
ATOM 686 C C . LYS A 1 84 ? -11.310 -2.408 -3.484 1.00 78.75 84 LYS A C 1
ATOM 688 O O . LYS A 1 84 ? -11.385 -3.217 -2.560 1.00 78.75 84 LYS A O 1
ATOM 693 N N . HIS A 1 85 ? -12.384 -1.843 -4.028 1.00 73.69 85 HIS A N 1
ATOM 694 C CA . HIS A 1 85 ? -13.716 -2.164 -3.543 1.00 73.69 85 HIS A CA 1
ATOM 695 C C . HIS A 1 85 ? -14.072 -3.603 -3.963 1.00 73.69 85 HIS A C 1
ATOM 697 O O . HIS A 1 85 ? -14.119 -3.890 -5.162 1.00 73.69 85 HIS A O 1
ATOM 703 N N . PRO A 1 86 ? -14.344 -4.522 -3.019 1.00 66.44 86 PRO A N 1
ATOM 704 C CA . PRO A 1 86 ? -14.478 -5.950 -3.325 1.00 66.44 86 PRO A CA 1
ATOM 705 C C . PRO A 1 86 ? -15.736 -6.283 -4.142 1.00 66.44 86 PRO A C 1
ATOM 707 O O . PRO A 1 86 ? -15.809 -7.336 -4.768 1.00 66.44 86 PRO A O 1
ATOM 710 N N . ALA A 1 87 ? -16.745 -5.404 -4.133 1.00 67.50 87 ALA A N 1
ATOM 711 C CA . ALA A 1 87 ? -18.028 -5.630 -4.804 1.00 67.50 87 ALA A CA 1
ATOM 712 C C . ALA A 1 87 ? -18.277 -4.736 -6.031 1.00 67.50 87 ALA A C 1
ATOM 714 O O . ALA A 1 87 ? -19.265 -4.949 -6.731 1.00 67.50 87 ALA A O 1
ATOM 715 N N . ASP A 1 88 ? -17.429 -3.735 -6.292 1.00 67.88 88 ASP A N 1
ATOM 716 C CA . ASP A 1 88 ? -17.656 -2.770 -7.375 1.00 67.88 88 ASP A CA 1
ATOM 717 C C . ASP A 1 88 ? -16.339 -2.418 -8.067 1.00 67.88 88 ASP A C 1
ATOM 719 O O . ASP A 1 88 ? -15.538 -1.642 -7.554 1.00 67.88 88 ASP A O 1
ATOM 723 N N . GLU A 1 89 ? -16.121 -2.996 -9.249 1.00 65.31 89 GLU A N 1
ATOM 724 C CA . GLU A 1 89 ? -14.927 -2.751 -10.068 1.00 65.31 89 GLU A CA 1
ATOM 725 C C . GLU A 1 89 ? -14.876 -1.330 -10.650 1.00 65.31 89 GLU A C 1
ATOM 727 O O . GLU A 1 89 ? -13.838 -0.933 -11.168 1.00 65.31 89 GLU A O 1
ATOM 732 N N . LYS A 1 90 ? -15.971 -0.558 -10.587 1.00 67.44 90 LYS A N 1
ATOM 733 C CA . LYS A 1 90 ? -16.020 0.817 -11.110 1.00 67.44 90 LYS A CA 1
ATOM 734 C C . LYS A 1 90 ? -15.612 1.869 -10.086 1.00 67.44 90 LYS A C 1
ATOM 736 O O . LYS A 1 90 ? -15.506 3.041 -10.445 1.00 67.44 90 LYS A O 1
ATOM 741 N N . GLN A 1 91 ? -15.452 1.488 -8.820 1.00 71.62 91 GLN A N 1
ATOM 742 C CA . GLN A 1 91 ? -14.954 2.413 -7.812 1.00 71.62 91 GLN A CA 1
ATOM 743 C C . GLN A 1 91 ? -13.440 2.583 -7.946 1.00 71.62 91 GLN A C 1
ATOM 745 O O . GLN A 1 91 ? -12.737 1.598 -8.190 1.00 71.62 91 GLN A O 1
ATOM 750 N N . PRO A 1 92 ? -12.929 3.812 -7.755 1.00 71.94 92 PRO A N 1
ATOM 751 C CA . PRO A 1 92 ? -11.504 4.062 -7.846 1.00 71.94 92 PRO A CA 1
ATOM 752 C C . PRO A 1 92 ? -10.747 3.289 -6.762 1.00 71.94 92 PRO A C 1
ATOM 754 O O . PRO A 1 92 ? -11.215 3.129 -5.631 1.00 71.94 92 PRO A O 1
ATOM 757 N N . VAL A 1 93 ? -9.547 2.828 -7.105 1.00 75.69 93 VAL A N 1
ATOM 758 C CA . VAL A 1 93 ? -8.616 2.205 -6.165 1.00 75.69 93 VAL A CA 1
ATOM 759 C C . VAL A 1 93 ? -8.109 3.276 -5.209 1.00 75.69 93 VAL A C 1
ATOM 761 O O . VAL A 1 93 ? -7.521 4.270 -5.634 1.00 75.69 93 VAL A O 1
ATOM 764 N N . VAL A 1 94 ? -8.304 3.071 -3.910 1.00 80.19 94 VAL A N 1
ATOM 765 C CA . VAL A 1 94 ? -7.866 4.011 -2.879 1.00 80.19 94 VAL A CA 1
ATOM 766 C C . VAL A 1 94 ? -6.495 3.597 -2.359 1.00 80.19 94 VAL A C 1
ATOM 768 O O . VAL A 1 94 ? -6.318 2.508 -1.814 1.00 80.19 94 VAL A O 1
ATOM 771 N N . VAL A 1 95 ? -5.510 4.479 -2.494 1.00 79.56 95 VAL A N 1
ATOM 772 C CA . VAL A 1 95 ? -4.147 4.281 -1.996 1.00 79.56 95 VAL A CA 1
ATOM 773 C C . VAL A 1 95 ? -3.921 5.191 -0.799 1.00 79.56 95 VAL A C 1
ATOM 775 O O . VAL A 1 95 ? -3.934 6.409 -0.937 1.00 79.56 95 VAL A O 1
ATOM 778 N N . VAL A 1 96 ? -3.688 4.617 0.380 1.00 81.06 96 VAL A N 1
ATOM 779 C CA . VAL A 1 96 ? -3.397 5.369 1.606 1.00 81.06 96 VAL A CA 1
ATOM 780 C C . VAL A 1 96 ? -1.915 5.263 1.932 1.00 81.06 96 VAL A C 1
ATOM 782 O O . VAL A 1 96 ? -1.395 4.164 2.126 1.00 81.06 96 VAL A O 1
ATOM 785 N N . CYS A 1 97 ? -1.219 6.393 2.031 1.00 80.62 97 CYS A N 1
ATOM 786 C CA . CYS A 1 97 ? 0.223 6.402 2.284 1.00 80.62 97 CYS A CA 1
ATOM 787 C C . CYS A 1 97 ? 0.671 7.580 3.152 1.00 80.62 97 CYS A C 1
ATOM 789 O O . CYS A 1 97 ? 0.034 8.633 3.174 1.00 80.62 97 CYS A O 1
ATOM 791 N N . LYS A 1 98 ? 1.801 7.412 3.850 1.00 73.69 98 LYS A N 1
ATOM 792 C CA . LYS A 1 98 ? 2.427 8.484 4.642 1.00 73.69 98 LYS A CA 1
ATOM 793 C C . LYS A 1 98 ? 3.247 9.457 3.796 1.00 73.69 98 LYS A C 1
ATOM 795 O O . LYS A 1 98 ? 3.289 10.649 4.077 1.00 73.69 98 LYS A O 1
ATOM 800 N N . THR A 1 99 ? 3.921 8.950 2.769 1.00 71.06 99 THR A N 1
ATOM 801 C CA . THR A 1 99 ? 4.804 9.750 1.914 1.00 71.06 99 THR A CA 1
ATOM 802 C C . THR A 1 99 ? 4.460 9.483 0.451 1.00 71.06 99 THR A C 1
ATOM 804 O O . THR A 1 99 ? 4.984 8.523 -0.118 1.00 71.06 99 THR A O 1
ATOM 807 N N . PRO A 1 100 ? 3.584 10.300 -0.166 1.00 67.25 100 PRO A N 1
ATOM 808 C CA . PRO A 1 100 ? 3.155 10.093 -1.552 1.00 67.25 100 PRO A CA 1
ATOM 809 C C . PRO A 1 100 ? 4.315 10.218 -2.550 1.00 67.25 100 PRO A C 1
ATOM 811 O O . PRO A 1 100 ? 4.320 9.535 -3.571 1.00 67.25 100 PRO A O 1
ATOM 814 N N . ASP A 1 101 ? 5.351 10.995 -2.216 1.00 65.06 101 ASP A N 1
ATOM 815 C CA . ASP A 1 101 ? 6.539 11.201 -3.057 1.00 65.06 101 ASP A CA 1
ATOM 816 C C . ASP A 1 101 ? 7.286 9.898 -3.381 1.00 65.06 101 ASP A C 1
ATOM 818 O O . ASP A 1 101 ? 7.942 9.792 -4.412 1.00 65.06 101 ASP A O 1
ATOM 822 N N . ARG A 1 102 ? 7.181 8.878 -2.516 1.00 64.12 102 ARG A N 1
ATOM 823 C CA . ARG A 1 102 ? 7.833 7.575 -2.724 1.00 64.12 102 ARG A CA 1
ATOM 824 C C . ARG A 1 102 ? 7.135 6.690 -3.746 1.00 64.12 102 ARG A C 1
ATOM 826 O O . ARG A 1 102 ? 7.734 5.722 -4.203 1.00 64.12 102 ARG A O 1
ATOM 833 N N . LEU A 1 103 ? 5.883 6.991 -4.070 1.00 64.88 103 LEU A N 1
ATOM 834 C CA . LEU A 1 103 ? 5.100 6.201 -5.009 1.00 64.88 103 LEU A CA 1
ATOM 835 C C . LEU A 1 103 ? 5.271 6.675 -6.461 1.00 64.88 103 LEU A C 1
ATOM 837 O O . LEU A 1 103 ? 4.681 6.077 -7.355 1.00 64.88 103 LEU A O 1
ATOM 841 N N . ASN A 1 104 ? 6.077 7.721 -6.713 1.00 61.28 104 ASN A N 1
ATOM 842 C CA . ASN A 1 104 ? 6.216 8.357 -8.030 1.00 61.28 104 ASN A CA 1
ATOM 843 C C . ASN A 1 104 ? 4.851 8.692 -8.674 1.00 61.28 104 ASN A C 1
ATOM 845 O O . ASN A 1 104 ? 4.711 8.690 -9.891 1.00 61.28 104 ASN A O 1
ATOM 849 N N . CYS A 1 105 ? 3.833 8.998 -7.863 1.00 53.22 105 CYS A N 1
ATOM 850 C CA . CYS A 1 105 ? 2.472 9.269 -8.340 1.00 53.22 105 CYS A CA 1
ATOM 851 C C . CYS A 1 105 ? 2.256 10.703 -8.845 1.00 53.22 105 CYS A C 1
ATOM 853 O O . CYS A 1 105 ? 1.135 11.068 -9.200 1.00 53.22 105 CYS A O 1
ATOM 855 N N . ALA A 1 106 ? 3.293 11.544 -8.838 1.00 40.97 106 ALA A N 1
ATOM 856 C CA . ALA A 1 106 ? 3.193 12.933 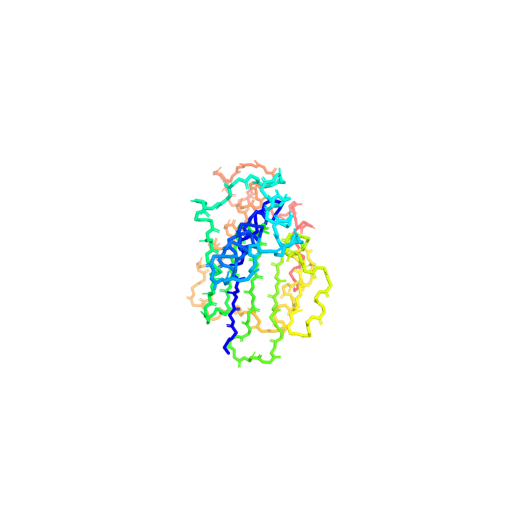-9.263 1.00 40.97 106 ALA A CA 1
ATOM 857 C C . ALA A 1 106 ? 2.831 13.008 -10.758 1.00 40.97 106 ALA A C 1
ATOM 859 O O . ALA A 1 106 ? 3.680 12.790 -11.619 1.00 40.97 106 ALA A O 1
ATOM 860 N N . GLY A 1 107 ? 1.567 13.322 -11.053 1.00 42.62 107 GLY A N 1
ATOM 861 C CA . GLY A 1 107 ? 1.068 13.542 -12.414 1.00 42.62 107 GLY A CA 1
ATOM 862 C C . GLY A 1 107 ? 0.206 12.425 -13.003 1.00 42.62 107 GLY A C 1
ATOM 863 O O . GLY A 1 107 ? -0.192 12.548 -14.158 1.00 42.62 107 GLY A O 1
ATOM 864 N N . MET A 1 108 ? -0.116 11.367 -12.249 1.00 45.31 108 MET A N 1
ATOM 865 C CA . MET A 1 108 ? -1.126 10.395 -12.685 1.00 45.31 108 MET A CA 1
ATOM 866 C C . MET A 1 108 ? -2.504 10.829 -12.184 1.00 45.31 108 MET A C 1
ATOM 868 O O . MET A 1 108 ? -2.957 10.412 -11.123 1.00 45.31 108 MET A O 1
ATOM 872 N N . GLU A 1 109 ? -3.164 11.696 -12.953 1.00 47.00 109 GLU A N 1
ATOM 873 C CA . GLU A 1 109 ? -4.616 11.901 -12.878 1.00 47.00 109 GLU A CA 1
ATOM 874 C C . GLU A 1 109 ? -5.327 10.750 -13.610 1.00 47.00 109 GLU A C 1
ATOM 876 O O . GLU A 1 109 ? -6.110 10.967 -14.532 1.00 47.00 109 GLU A O 1
ATOM 881 N N . ASP A 1 110 ? -5.019 9.502 -13.249 1.00 55.06 110 ASP A N 1
ATOM 882 C CA . ASP A 1 110 ? -5.866 8.397 -13.682 1.00 55.06 110 ASP A CA 1
ATOM 883 C C . ASP A 1 110 ? -7.156 8.487 -12.871 1.00 55.06 110 ASP A C 1
ATOM 885 O O . ASP A 1 110 ? -7.140 8.423 -11.640 1.00 55.06 110 ASP A O 1
ATOM 889 N N . ALA A 1 111 ? -8.285 8.654 -13.565 1.00 56.69 111 ALA A N 1
ATOM 890 C CA . ALA A 1 111 ? -9.612 8.785 -12.956 1.00 56.69 111 ALA A CA 1
ATOM 891 C C . ALA A 1 111 ? -9.977 7.602 -12.033 1.00 56.69 111 ALA A C 1
ATOM 893 O O . ALA A 1 111 ? -10.880 7.718 -11.205 1.00 56.69 111 ALA A O 1
ATOM 894 N N . ASP A 1 112 ? -9.240 6.497 -12.155 1.00 66.88 112 ASP A N 1
ATOM 895 C CA . ASP A 1 112 ? -9.467 5.233 -11.470 1.00 66.88 112 ASP A CA 1
ATOM 896 C C . ASP A 1 112 ? -8.624 5.061 -10.189 1.00 66.88 112 ASP A C 1
ATOM 898 O O . ASP A 1 112 ? -8.778 4.048 -9.507 1.00 66.88 112 ASP A O 1
ATOM 902 N N . VAL A 1 113 ? -7.744 6.009 -9.821 1.00 72.56 113 VAL A N 1
ATOM 903 C CA . VAL A 1 113 ? -6.899 5.899 -8.611 1.00 72.56 113 VAL A CA 1
ATOM 904 C C . VAL A 1 113 ? -6.995 7.146 -7.731 1.00 72.56 113 VAL A C 1
ATOM 906 O O . VAL A 1 113 ? -6.654 8.253 -8.137 1.00 72.56 113 VAL A O 1
ATOM 909 N N . GLN A 1 114 ? -7.396 6.960 -6.472 1.00 77.56 114 GLN A N 1
ATOM 910 C CA . GLN A 1 114 ? -7.472 8.020 -5.470 1.00 77.56 114 GLN A CA 1
ATOM 911 C C . GLN A 1 114 ? -6.375 7.846 -4.417 1.00 77.56 114 GLN A C 1
ATOM 913 O O . GLN A 1 114 ? -6.376 6.882 -3.655 1.00 77.56 114 GLN A O 1
ATOM 918 N N . ILE A 1 115 ? -5.459 8.808 -4.323 1.00 78.88 115 ILE A N 1
ATOM 919 C CA . ILE A 1 115 ? -4.374 8.781 -3.334 1.00 78.88 115 ILE A CA 1
ATOM 920 C C . ILE A 1 115 ? -4.752 9.658 -2.143 1.00 78.88 115 ILE A C 1
ATOM 922 O O . ILE A 1 115 ? -5.032 10.846 -2.298 1.00 78.88 115 ILE A O 1
ATOM 926 N N . LEU A 1 116 ? -4.739 9.074 -0.947 1.00 80.62 116 LEU A N 1
ATOM 927 C CA . LEU A 1 116 ? -5.076 9.731 0.309 1.00 80.62 116 LEU A CA 1
ATOM 928 C C . LEU A 1 116 ? -3.878 9.718 1.276 1.00 80.62 116 LEU A C 1
ATOM 930 O O . LEU A 1 116 ? -3.263 8.670 1.503 1.00 80.62 116 LEU A O 1
ATOM 934 N N . PRO A 1 117 ? -3.535 10.857 1.897 1.00 81.50 117 PRO A N 1
ATOM 935 C CA . PRO A 1 117 ? -2.561 10.885 2.980 1.00 81.50 117 PRO A CA 1
ATOM 936 C C . PRO A 1 117 ? -3.088 10.140 4.211 1.00 81.50 117 PRO A C 1
ATOM 938 O O . PRO A 1 117 ? -4.228 10.355 4.627 1.00 81.50 117 PRO A O 1
ATOM 941 N N . ILE A 1 118 ? -2.246 9.323 4.851 1.00 81.62 118 ILE A N 1
ATOM 942 C CA . ILE A 1 118 ? -2.630 8.617 6.087 1.00 81.62 118 ILE A CA 1
ATOM 943 C C . ILE A 1 118 ? -2.925 9.580 7.251 1.00 81.62 118 ILE A C 1
ATOM 945 O O . ILE A 1 118 ? -3.731 9.273 8.123 1.00 81.62 118 ILE A O 1
ATOM 949 N N . ASP A 1 119 ? -2.306 10.764 7.230 1.00 78.69 119 ASP A N 1
ATOM 950 C CA . ASP A 1 119 ? -2.422 11.786 8.275 1.00 78.69 119 ASP A CA 1
ATOM 951 C C . ASP A 1 119 ? -3.656 12.700 8.095 1.00 78.69 119 ASP A C 1
ATOM 953 O O . ASP A 1 119 ? -3.861 13.648 8.859 1.00 78.69 119 ASP A O 1
ATOM 957 N N . GLN A 1 120 ? -4.495 12.454 7.081 1.00 80.44 120 GLN A N 1
ATOM 958 C CA . GLN A 1 120 ? -5.716 13.229 6.866 1.00 80.44 120 GLN A CA 1
ATOM 959 C C . GLN A 1 120 ? -6.726 12.972 7.996 1.00 80.44 120 GLN A C 1
ATOM 961 O O . GLN A 1 120 ? -7.155 11.844 8.227 1.00 80.44 120 GLN A O 1
ATOM 966 N N . LYS A 1 121 ? -7.174 14.047 8.660 1.00 77.12 121 LYS A N 1
ATOM 967 C CA . LYS A 1 121 ? -8.088 13.980 9.817 1.00 77.12 121 LYS A CA 1
ATOM 968 C C . LYS A 1 121 ? -9.394 13.224 9.540 1.00 77.12 121 LYS A C 1
ATOM 970 O O . LYS A 1 121 ? -9.879 12.519 10.417 1.00 77.12 121 LYS A O 1
ATOM 975 N N . ASP A 1 122 ? -9.943 13.356 8.335 1.00 80.38 122 ASP A N 1
ATOM 976 C CA . ASP A 1 122 ? -11.227 12.757 7.946 1.00 80.38 122 ASP A CA 1
ATOM 977 C C . ASP A 1 122 ? -11.094 11.410 7.208 1.00 80.38 122 ASP A C 1
ATOM 979 O O . ASP A 1 122 ? -12.098 10.851 6.768 1.00 80.38 122 ASP A O 1
ATOM 983 N N . LEU A 1 123 ? -9.885 10.843 7.105 1.00 82.88 123 LEU A N 1
ATOM 984 C CA . LEU A 1 123 ? -9.619 9.631 6.320 1.00 82.88 123 LEU A CA 1
ATOM 985 C C . LEU A 1 123 ? -10.559 8.470 6.672 1.00 82.88 123 LEU 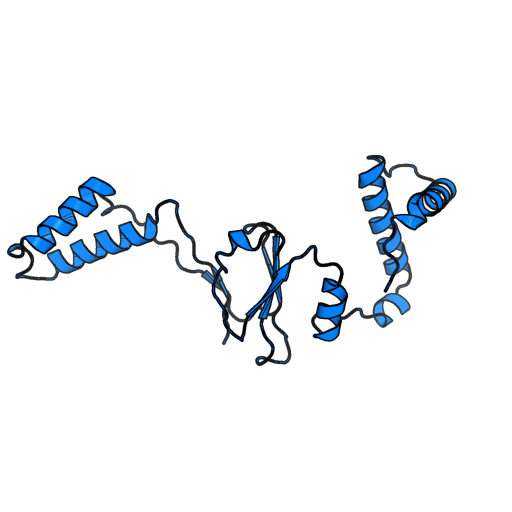A C 1
ATOM 987 O O . LEU A 1 123 ? -11.177 7.875 5.794 1.00 82.88 123 LEU A O 1
ATOM 991 N N . LEU A 1 124 ? -10.703 8.156 7.962 1.00 80.19 124 LEU A N 1
ATOM 992 C CA . LEU A 1 124 ? -11.561 7.054 8.415 1.00 80.19 124 LEU A CA 1
ATOM 993 C C . LEU A 1 124 ? -13.031 7.278 8.052 1.00 80.19 124 LEU A C 1
ATOM 995 O O . LEU A 1 124 ? -13.754 6.326 7.755 1.00 80.19 124 LEU A O 1
ATOM 999 N N . ARG A 1 125 ? -13.476 8.537 8.067 1.00 80.25 125 ARG A N 1
ATOM 1000 C CA . ARG A 1 125 ? -14.842 8.908 7.710 1.00 80.25 125 ARG A CA 1
ATOM 1001 C C . ARG A 1 125 ? -15.080 8.720 6.219 1.00 80.25 125 ARG A C 1
ATOM 1003 O O . ARG A 1 125 ? -16.138 8.222 5.841 1.00 80.25 125 ARG A O 1
ATOM 1010 N N . ASP A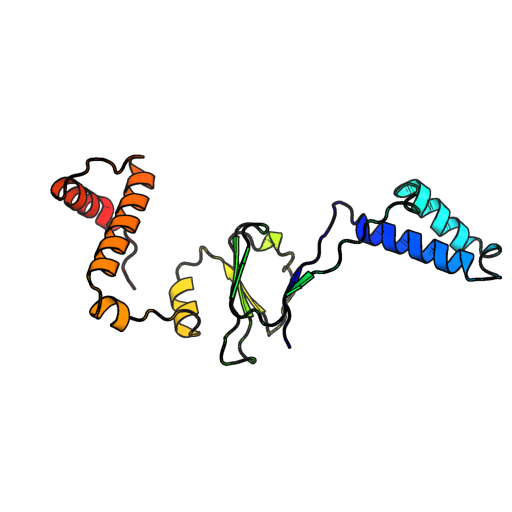 1 126 ? -14.113 9.094 5.394 1.00 80.50 126 ASP A N 1
ATOM 1011 C CA . ASP A 1 126 ? -14.208 8.961 3.944 1.00 80.50 126 ASP A CA 1
ATOM 1012 C C . ASP A 1 126 ? -14.108 7.493 3.508 1.00 80.50 126 ASP A C 1
ATOM 1014 O O . ASP A 1 126 ? -14.956 7.036 2.742 1.00 80.50 126 ASP A O 1
ATOM 1018 N N . LEU A 1 127 ? -13.203 6.710 4.108 1.00 82.00 127 LEU A N 1
ATOM 1019 C CA . LEU A 1 127 ? -13.135 5.256 3.906 1.00 82.00 127 LEU A CA 1
ATOM 1020 C C . LEU A 1 127 ? -14.433 4.551 4.317 1.00 82.00 127 LEU A C 1
ATOM 1022 O O . LEU A 1 127 ? -14.886 3.635 3.636 1.00 82.00 127 LEU A O 1
ATOM 1026 N N . ARG A 1 128 ? -15.068 4.991 5.410 1.00 79.94 128 ARG A N 1
ATOM 1027 C CA . ARG A 1 128 ? -16.360 4.449 5.849 1.00 79.94 128 ARG A CA 1
ATOM 1028 C C . ARG A 1 128 ? -17.503 4.819 4.901 1.00 79.94 128 ARG A C 1
ATOM 1030 O O . ARG A 1 128 ? -18.383 3.996 4.682 1.00 79.94 128 ARG A O 1
ATOM 1037 N N . LYS A 1 129 ? -17.526 6.043 4.359 1.00 79.75 129 LYS A N 1
ATOM 1038 C CA . LYS A 1 129 ? -18.535 6.454 3.361 1.00 79.75 129 LYS A CA 1
ATOM 1039 C C . LYS A 1 129 ? -18.408 5.660 2.064 1.00 79.75 129 LYS A C 1
ATOM 1041 O O . LYS A 1 129 ? -19.425 5.364 1.452 1.00 79.75 129 LYS A O 1
ATOM 1046 N N . ALA A 1 130 ? -17.179 5.344 1.672 1.00 77.62 130 ALA A N 1
ATOM 1047 C CA . ALA A 1 130 ? -16.868 4.548 0.493 1.00 77.62 130 ALA A CA 1
ATOM 1048 C C . ALA A 1 130 ? -16.912 3.025 0.755 1.00 77.62 130 ALA A C 1
ATOM 1050 O O . ALA A 1 130 ? -16.431 2.254 -0.061 1.00 77.62 130 ALA A O 1
ATOM 1051 N N . ASP A 1 131 ? -17.474 2.591 1.892 1.00 77.38 131 ASP A N 1
ATOM 1052 C CA . ASP A 1 131 ? -17.681 1.182 2.274 1.00 77.38 131 ASP A CA 1
ATOM 1053 C C . ASP A 1 131 ? -16.404 0.311 2.339 1.00 77.38 131 ASP A C 1
ATOM 1055 O O . ASP A 1 131 ? -16.463 -0.912 2.433 1.00 77.38 131 ASP A O 1
ATOM 1059 N N . PHE A 1 132 ? -15.221 0.934 2.394 1.00 77.31 132 PHE A N 1
ATOM 1060 C CA . PHE A 1 132 ? -13.947 0.233 2.599 1.00 77.31 132 PHE A CA 1
ATOM 1061 C C . PHE A 1 132 ? -13.737 -0.225 4.048 1.00 77.31 132 PHE A C 1
ATOM 1063 O O . PHE A 1 132 ? -12.864 -1.049 4.323 1.00 77.31 132 PHE A O 1
ATOM 1070 N N . LEU A 1 133 ? -14.502 0.326 4.996 1.00 76.31 133 LEU A N 1
ATOM 1071 C CA . LEU A 1 133 ? -14.358 0.049 6.423 1.00 76.31 133 LEU A CA 1
ATOM 1072 C C . LEU A 1 133 ? -15.679 -0.415 7.037 1.00 76.31 133 LEU A C 1
ATOM 1074 O O . LEU A 1 133 ? -16.573 0.388 7.311 1.00 76.31 133 LEU A O 1
ATOM 1078 N N . GLN A 1 134 ? -15.752 -1.708 7.351 1.00 70.94 134 GLN A N 1
ATOM 1079 C CA . GLN A 1 134 ? -16.889 -2.305 8.043 1.00 70.94 134 GLN A CA 1
ATOM 1080 C C . GLN A 1 134 ? -16.515 -2.686 9.481 1.00 70.94 134 GLN A C 1
ATOM 1082 O O . GLN A 1 134 ? -15.680 -3.553 9.733 1.00 70.94 134 GLN A O 1
ATOM 1087 N N . LEU A 1 135 ? -17.167 -2.046 10.451 1.00 73.25 135 LEU A N 1
ATOM 1088 C CA . LEU A 1 135 ? -17.092 -2.426 11.862 1.00 73.25 135 LEU A CA 1
ATOM 1089 C C . LEU A 1 135 ? -18.292 -3.309 12.203 1.00 73.25 135 LEU A C 1
ATOM 1091 O O . LEU A 1 135 ? -19.407 -2.809 12.368 1.00 73.25 135 LEU A O 1
ATOM 1095 N N . ASP A 1 136 ? -18.075 -4.620 12.333 1.00 75.75 136 ASP A N 1
ATOM 1096 C CA . ASP A 1 136 ? -19.134 -5.534 12.765 1.00 75.75 136 ASP A CA 1
ATOM 1097 C C . ASP A 1 136 ? -19.396 -5.401 14.273 1.00 75.75 136 ASP A C 1
ATOM 1099 O O . ASP A 1 136 ? -18.850 -6.118 15.114 1.00 75.75 136 ASP A O 1
ATOM 1103 N N . MET A 1 137 ? -20.280 -4.467 14.623 1.00 77.50 137 MET A N 1
ATOM 1104 C CA . MET A 1 137 ? -20.733 -4.263 15.999 1.00 77.50 137 MET A CA 1
ATOM 1105 C C . MET A 1 137 ? -21.418 -5.504 16.584 1.00 77.50 137 MET A C 1
ATOM 1107 O O . MET A 1 137 ? -21.410 -5.672 17.803 1.00 77.50 137 MET A O 1
ATOM 1111 N N . LYS A 1 138 ? -21.972 -6.405 15.758 1.00 80.69 138 LYS A N 1
ATOM 1112 C CA . LYS A 1 138 ? -22.630 -7.625 16.251 1.00 80.69 138 LYS A CA 1
ATOM 1113 C C . LYS A 1 138 ? -21.612 -8.612 16.813 1.00 80.69 138 LYS A C 1
ATOM 1115 O O . LYS A 1 138 ? -21.907 -9.283 17.800 1.00 80.69 138 LYS A O 1
ATOM 1120 N N . ALA A 1 139 ? -20.416 -8.686 16.228 1.00 77.81 139 ALA A N 1
ATOM 1121 C CA . ALA A 1 139 ? -19.327 -9.503 16.757 1.00 77.81 139 ALA A CA 1
ATOM 1122 C C . ALA A 1 139 ? -18.886 -9.018 18.151 1.00 77.81 139 ALA A C 1
ATOM 1124 O O . ALA A 1 139 ? -18.723 -9.831 19.061 1.00 77.81 139 ALA A O 1
ATOM 1125 N N . TYR A 1 140 ? -18.788 -7.699 18.351 1.00 79.19 140 TYR A N 1
ATOM 1126 C CA . TYR A 1 140 ? -18.453 -7.117 19.659 1.00 79.19 140 TYR A CA 1
ATOM 1127 C C . TYR A 1 140 ? -19.578 -7.253 20.686 1.00 79.19 140 TYR A C 1
ATOM 1129 O O . TYR A 1 140 ? -19.302 -7.456 21.862 1.00 79.19 140 TYR A O 1
ATOM 1137 N N . GLN A 1 141 ? -20.842 -7.186 20.261 1.00 80.50 141 GLN A N 1
ATOM 1138 C CA . GLN A 1 141 ? -21.977 -7.434 21.155 1.00 80.50 141 GLN A CA 1
ATOM 1139 C C . GLN A 1 141 ? -22.004 -8.877 21.668 1.00 80.50 141 GLN A C 1
ATOM 1141 O O . GLN A 1 141 ? -22.363 -9.106 22.819 1.00 80.50 141 GLN A O 1
ATOM 1146 N N . LYS A 1 142 ? -21.621 -9.848 20.830 1.00 87.12 142 LYS A N 1
ATOM 1147 C CA . LYS A 1 142 ? -21.525 -11.258 21.232 1.00 87.12 142 LYS A CA 1
ATOM 1148 C C . LYS A 1 142 ? -20.348 -11.513 22.174 1.00 87.12 142 LYS A C 1
ATOM 1150 O O . LYS A 1 142 ? -20.484 -12.311 23.091 1.00 87.12 142 LYS A O 1
ATOM 1155 N N . ASN A 1 143 ? -19.230 -10.821 21.955 1.00 87.00 143 ASN A N 1
ATOM 1156 C CA . ASN A 1 143 ? -17.985 -11.009 22.697 1.00 87.00 143 ASN A CA 1
ATOM 1157 C C . ASN A 1 143 ? -17.511 -9.677 23.311 1.00 87.00 143 ASN A C 1
ATOM 1159 O O . ASN A 1 143 ? -16.575 -9.061 22.789 1.00 87.00 143 ASN A O 1
ATOM 1163 N N . PRO A 1 144 ? -18.127 -9.221 24.417 1.00 84.88 144 PRO A N 1
ATOM 1164 C CA . PRO A 1 144 ? -17.783 -7.943 25.044 1.00 84.88 144 PRO A CA 1
ATOM 1165 C C . PRO A 1 144 ? -16.326 -7.884 25.531 1.00 84.88 144 PRO A C 1
ATOM 1167 O O . PRO A 1 144 ? -15.715 -6.816 25.508 1.00 84.88 144 PRO A O 1
ATOM 1170 N N . GLU A 1 145 ? -15.731 -9.027 25.880 1.00 85.69 145 GLU A N 1
ATOM 1171 C CA . GLU A 1 145 ? -14.325 -9.126 26.293 1.00 85.69 145 GLU A CA 1
ATOM 1172 C C . GLU A 1 145 ? -13.348 -8.642 25.210 1.00 85.69 145 GLU A C 1
ATOM 1174 O O . GLU A 1 145 ? -12.324 -8.039 25.523 1.00 85.69 145 GLU A O 1
ATOM 1179 N N . LEU A 1 146 ? -13.676 -8.820 23.923 1.00 82.56 146 LEU A N 1
ATOM 1180 C CA . LEU A 1 146 ? -12.835 -8.330 22.824 1.00 82.56 146 LEU A CA 1
ATOM 1181 C C . LEU A 1 146 ? -12.760 -6.803 22.802 1.00 82.56 146 LEU A C 1
ATOM 1183 O O . LEU A 1 146 ? -11.723 -6.237 22.451 1.00 82.56 146 LEU A O 1
ATOM 1187 N N . LEU A 1 147 ? -13.859 -6.133 23.154 1.00 82.19 147 LEU A N 1
ATOM 1188 C CA . LEU A 1 147 ? -13.897 -4.678 23.222 1.00 82.19 147 LEU A CA 1
ATOM 1189 C C . LEU A 1 147 ? -13.063 -4.177 24.401 1.00 82.19 147 LEU A C 1
ATOM 1191 O O . LEU A 1 147 ? -12.326 -3.200 24.268 1.00 82.19 147 LEU A O 1
ATOM 1195 N N . GLU A 1 148 ? -13.146 -4.867 25.536 1.00 81.19 148 GLU A N 1
ATOM 1196 C CA . GLU A 1 148 ? -12.350 -4.548 26.714 1.00 81.19 148 GLU A CA 1
ATOM 1197 C C . GLU A 1 148 ? -10.855 -4.750 26.463 1.00 81.19 148 GLU A C 1
ATOM 1199 O O . GLU A 1 148 ? -10.072 -3.834 26.705 1.00 81.19 148 GLU A O 1
ATOM 1204 N N . TYR A 1 149 ? -10.474 -5.877 25.864 1.00 85.19 149 TYR A N 1
ATOM 1205 C CA . TYR A 1 149 ? -9.096 -6.146 25.468 1.00 85.19 149 TYR A CA 1
ATOM 1206 C C . TYR A 1 149 ? -8.552 -5.088 24.497 1.00 85.19 149 TYR A C 1
ATOM 1208 O O . TYR A 1 149 ? -7.453 -4.564 24.686 1.00 85.19 149 TYR A O 1
ATOM 1216 N N . LYS A 1 150 ? -9.337 -4.700 23.480 1.00 83.31 150 LYS A N 1
ATOM 1217 C CA . LYS A 1 150 ? -8.949 -3.622 22.555 1.00 83.31 150 LYS A CA 1
ATOM 1218 C C . LYS A 1 150 ? -8.781 -2.283 23.264 1.00 83.31 150 LYS A C 1
ATOM 1220 O O . LYS A 1 150 ? -7.808 -1.581 23.000 1.00 83.31 150 LYS A O 1
ATOM 1225 N N . LYS A 1 151 ? -9.703 -1.932 24.164 1.00 83.44 151 LYS A N 1
ATOM 1226 C CA . LYS A 1 151 ? -9.606 -0.724 24.995 1.00 83.44 151 LYS A CA 1
ATOM 1227 C C . LYS A 1 151 ? -8.312 -0.735 25.812 1.00 83.44 151 LYS A C 1
ATOM 1229 O O . LYS A 1 151 ? -7.629 0.284 25.865 1.00 83.44 151 LYS A O 1
ATOM 1234 N N . GLU A 1 152 ? -7.962 -1.866 26.423 1.00 82.75 152 GLU A N 1
ATOM 1235 C CA . GLU A 1 152 ? -6.728 -1.992 27.202 1.00 82.75 152 GLU A CA 1
ATOM 1236 C C . GLU A 1 152 ? -5.468 -1.858 26.348 1.00 82.75 152 GLU A C 1
ATOM 1238 O O . GLU A 1 152 ? -4.563 -1.134 26.750 1.00 82.75 152 GLU A O 1
ATOM 1243 N N . LEU A 1 153 ? -5.420 -2.481 25.167 1.00 83.69 153 LEU A N 1
ATOM 1244 C CA . LEU A 1 153 ? -4.299 -2.341 24.232 1.00 83.69 153 LEU A CA 1
ATOM 1245 C C . LEU A 1 153 ? -4.098 -0.896 23.768 1.00 83.69 153 LEU A C 1
ATOM 1247 O O . LEU A 1 153 ? -2.974 -0.400 23.775 1.00 83.69 153 LEU A O 1
ATOM 1251 N N . LEU A 1 154 ? -5.181 -0.214 23.382 1.00 82.94 154 LEU A N 1
ATOM 1252 C CA . LEU A 1 154 ? -5.120 1.187 22.957 1.00 82.94 154 LEU A CA 1
ATOM 1253 C C . LEU A 1 154 ? -4.622 2.085 24.091 1.00 82.94 154 LEU A C 1
ATOM 1255 O O . LEU A 1 154 ? -3.751 2.925 23.879 1.00 82.94 154 LEU A O 1
ATOM 1259 N N . LEU A 1 155 ? -5.133 1.868 25.305 1.00 82.31 155 LEU A N 1
ATOM 1260 C CA . LEU A 1 155 ? -4.680 2.586 26.490 1.00 82.31 155 LEU A CA 1
ATOM 1261 C C . LEU A 1 155 ? -3.206 2.293 26.801 1.00 82.31 155 LEU A C 1
ATOM 1263 O O . LEU A 1 155 ? -2.469 3.210 27.145 1.00 82.31 155 LEU A O 1
ATOM 1267 N N . ALA A 1 156 ? -2.773 1.038 26.680 1.00 82.31 156 ALA A N 1
ATOM 1268 C CA . ALA A 1 156 ? -1.390 0.647 26.917 1.00 82.31 156 ALA A CA 1
ATOM 1269 C C . ALA A 1 156 ? -0.434 1.308 25.922 1.00 82.31 156 ALA A C 1
ATOM 1271 O O . ALA A 1 156 ? 0.573 1.869 26.345 1.00 82.31 156 ALA A O 1
ATOM 1272 N N . ASN A 1 157 ? -0.775 1.306 24.631 1.00 82.38 157 ASN A N 1
ATOM 1273 C CA . ASN A 1 157 ? 0.005 1.997 23.607 1.00 82.38 157 ASN A CA 1
ATOM 1274 C C . ASN A 1 157 ? 0.113 3.494 23.906 1.00 82.38 157 ASN A C 1
ATOM 1276 O O . ASN A 1 157 ? 1.218 4.026 23.941 1.00 82.38 157 ASN A O 1
ATOM 1280 N N . PHE A 1 158 ? -1.009 4.146 24.213 1.00 81.75 158 PHE A N 1
ATOM 1281 C CA . PHE A 1 158 ? -1.024 5.573 24.523 1.00 81.75 158 PHE A CA 1
ATOM 1282 C C . PHE A 1 158 ? -0.218 5.912 25.792 1.00 81.75 158 PHE A C 1
ATOM 1284 O O . PHE A 1 158 ? 0.516 6.896 25.827 1.00 81.75 158 PHE A O 1
ATOM 1291 N N . ILE A 1 159 ? -0.275 5.067 26.828 1.00 82.12 159 ILE A N 1
ATOM 1292 C CA . ILE A 1 159 ? 0.572 5.216 28.023 1.00 82.12 159 ILE A CA 1
ATOM 1293 C C . ILE A 1 159 ? 2.053 5.050 27.669 1.00 82.12 159 ILE A C 1
ATOM 1295 O O . ILE A 1 159 ? 2.881 5.821 28.147 1.00 82.12 159 ILE A O 1
ATOM 1299 N N . CYS A 1 160 ? 2.408 4.064 26.844 1.00 82.62 160 CYS A N 1
ATOM 1300 C CA . CYS A 1 160 ? 3.791 3.843 26.427 1.00 82.62 160 CYS A CA 1
ATOM 1301 C C . CYS A 1 160 ? 4.350 5.011 25.600 1.00 82.62 160 CYS A C 1
ATOM 1303 O O . CYS A 1 160 ? 5.534 5.315 25.733 1.00 82.62 160 CYS A O 1
ATOM 1305 N N . GLU A 1 161 ? 3.520 5.688 24.804 1.00 81.00 161 GLU A N 1
ATOM 1306 C CA . GLU A 1 161 ? 3.912 6.898 24.068 1.00 81.00 161 GLU A CA 1
ATOM 1307 C C . GLU A 1 161 ? 4.256 8.075 24.997 1.00 81.00 161 GLU A C 1
ATOM 1309 O O . GLU A 1 161 ? 5.158 8.848 24.680 1.00 81.00 161 GLU A O 1
ATOM 1314 N N . GLN A 1 162 ? 3.591 8.193 26.153 1.00 79.50 162 GLN A N 1
ATOM 1315 C CA . GLN A 1 162 ? 3.759 9.323 27.082 1.00 79.50 162 GLN A CA 1
ATOM 1316 C C . GLN A 1 162 ? 4.730 9.043 28.245 1.00 79.50 162 GLN A C 1
ATOM 1318 O O . GLN A 1 162 ? 5.580 9.872 28.561 1.00 79.50 162 GLN A O 1
ATOM 1323 N N . GLU A 1 163 ? 4.619 7.884 28.904 1.00 73.88 163 GLU A N 1
ATOM 1324 C CA . GLU A 1 163 ? 5.353 7.539 30.139 1.00 73.88 163 GLU A CA 1
ATOM 1325 C C . GLU A 1 163 ? 6.244 6.279 30.004 1.00 73.88 163 GLU A C 1
ATOM 1327 O O . GLU A 1 163 ? 6.769 5.789 31.004 1.00 73.88 163 GLU A O 1
ATOM 1332 N N . GLN A 1 164 ? 6.448 5.739 28.791 1.00 67.81 164 GLN A N 1
ATOM 1333 C CA . GLN A 1 164 ? 7.348 4.606 28.468 1.00 67.81 164 GLN A CA 1
ATOM 1334 C C . GLN A 1 164 ? 7.071 3.246 29.153 1.00 67.81 164 GLN A C 1
ATOM 1336 O O . GLN A 1 164 ? 7.694 2.255 28.766 1.00 67.81 164 GLN A O 1
ATOM 1341 N N . SER A 1 165 ? 6.156 3.128 30.128 1.00 72.69 165 SER A N 1
ATOM 1342 C CA . SER A 1 165 ? 5.840 1.835 30.765 1.00 72.69 165 SER A CA 1
ATOM 1343 C C . SER A 1 165 ? 4.397 1.690 31.258 1.00 72.69 165 SER A C 1
ATOM 1345 O O . SER A 1 165 ? 3.904 2.480 32.064 1.00 72.69 165 SER A O 1
ATOM 1347 N N . TYR A 1 166 ? 3.756 0.595 30.834 1.00 72.12 166 TYR A N 1
ATOM 1348 C CA . TYR A 1 166 ? 2.401 0.179 31.221 1.00 72.12 166 TYR A CA 1
ATOM 1349 C C . TYR A 1 166 ? 2.365 -0.851 32.372 1.00 72.12 166 TYR A C 1
ATOM 1351 O O . TYR A 1 166 ? 1.322 -1.077 32.992 1.00 72.12 166 TYR A O 1
ATOM 1359 N N . SER A 1 167 ? 3.487 -1.509 32.690 1.00 75.00 167 SER A N 1
ATOM 1360 C CA . SER A 1 167 ? 3.481 -2.639 33.631 1.00 75.00 167 SER A CA 1
ATOM 1361 C C . SER A 1 167 ? 3.169 -2.194 35.068 1.00 75.00 167 SER A C 1
ATOM 1363 O O . SER A 1 167 ? 3.794 -1.263 35.573 1.00 75.00 167 SER A O 1
ATOM 1365 N N . GLY A 1 168 ? 2.237 -2.873 35.747 1.00 74.25 168 GLY A N 1
ATOM 1366 C CA . GLY A 1 168 ? 1.916 -2.623 37.162 1.00 74.25 168 GLY A CA 1
ATOM 1367 C C . GLY A 1 168 ? 0.940 -1.468 37.427 1.00 74.25 168 GLY A C 1
ATOM 1368 O O . GLY A 1 168 ? 0.763 -1.061 38.577 1.00 74.25 168 GLY A O 1
ATOM 1369 N N . TRP A 1 169 ? 0.292 -0.930 36.392 1.00 78.62 169 TRP A N 1
ATOM 1370 C CA . TRP A 1 169 ? -0.712 0.121 36.548 1.00 78.62 169 TRP A CA 1
ATOM 1371 C C . TRP A 1 169 ? -2.030 -0.424 37.111 1.00 78.62 169 TRP A C 1
ATOM 1373 O O . TRP A 1 169 ? -2.658 -1.304 36.525 1.00 78.62 169 TRP A O 1
ATOM 1383 N N . ASN A 1 170 ? -2.481 0.140 38.235 1.00 81.44 170 ASN A N 1
ATOM 1384 C CA . ASN A 1 170 ? -3.788 -0.177 38.811 1.00 81.44 170 ASN A CA 1
ATOM 1385 C C . ASN A 1 170 ? -4.930 0.580 38.097 1.00 81.44 170 ASN A C 1
ATOM 1387 O O . ASN A 1 170 ? -4.715 1.609 37.452 1.00 81.44 170 ASN A O 1
ATOM 1391 N N . GLU A 1 171 ? -6.166 0.097 38.256 1.00 77.38 171 GLU A N 1
ATOM 1392 C CA . GLU A 1 171 ? -7.368 0.690 37.640 1.00 77.38 171 GLU A CA 1
ATOM 1393 C C . GLU A 1 171 ? -7.560 2.177 37.977 1.00 77.38 171 GLU A C 1
ATOM 1395 O O . GLU A 1 171 ? -8.000 2.972 37.148 1.00 77.38 171 GLU A O 1
ATOM 1400 N N . MET A 1 172 ? -7.190 2.590 39.190 1.00 78.12 172 MET A N 1
ATOM 1401 C CA . MET A 1 172 ? -7.336 3.976 39.632 1.00 78.12 172 MET A CA 1
ATOM 1402 C C . MET A 1 172 ? -6.357 4.914 38.914 1.00 78.12 172 MET A C 1
ATOM 1404 O O . MET A 1 172 ? -6.726 6.015 38.506 1.00 78.12 172 MET A O 1
ATOM 1408 N N . ARG A 1 173 ? -5.116 4.467 38.706 1.00 80.38 173 ARG A N 1
ATOM 1409 C CA . ARG A 1 173 ? -4.082 5.205 37.980 1.00 80.38 173 ARG A CA 1
ATOM 1410 C C . ARG A 1 173 ? -4.417 5.286 36.493 1.00 80.38 173 ARG A C 1
ATOM 1412 O O . ARG A 1 173 ? -4.313 6.374 35.936 1.00 80.38 173 ARG A O 1
ATOM 1419 N N . LYS A 1 174 ? -4.918 4.195 35.892 1.00 80.62 174 LYS A N 1
ATOM 1420 C CA . LYS A 1 174 ? -5.460 4.194 34.519 1.00 80.62 174 LYS A CA 1
ATOM 1421 C C . LYS A 1 174 ? -6.563 5.253 34.360 1.00 80.62 174 LYS A C 1
ATOM 1423 O O . LYS A 1 174 ? -6.481 6.092 33.469 1.00 80.62 174 LYS A O 1
ATOM 1428 N N . LYS A 1 175 ? -7.556 5.279 35.261 1.00 79.94 175 LYS A N 1
ATOM 1429 C CA . LYS A 1 175 ? -8.655 6.267 35.231 1.00 79.94 175 LYS A CA 1
ATOM 1430 C C . LYS A 1 175 ? -8.170 7.709 35.387 1.00 79.94 175 LYS A C 1
ATOM 1432 O O . LYS A 1 175 ? -8.617 8.580 34.648 1.00 79.94 175 LYS A O 1
ATOM 1437 N N . ASN A 1 176 ? -7.243 7.959 36.311 1.00 81.88 176 ASN A N 1
ATOM 1438 C CA . ASN A 1 176 ? -6.671 9.292 36.508 1.00 81.88 176 ASN A CA 1
ATOM 1439 C C . ASN A 1 176 ? -5.869 9.765 35.289 1.00 81.88 176 ASN A C 1
ATOM 1441 O O . ASN A 1 176 ? -5.903 10.947 34.961 1.00 81.88 176 ASN A O 1
ATOM 1445 N N . PHE A 1 177 ? -5.169 8.858 34.610 1.00 81.94 177 PHE A N 1
ATOM 1446 C CA . PHE A 1 177 ? -4.436 9.168 33.387 1.00 81.94 177 PHE A CA 1
ATOM 1447 C C . PHE A 1 177 ? -5.378 9.502 32.228 1.00 81.94 177 PHE A C 1
ATOM 1449 O O . PHE A 1 177 ? -5.219 10.546 31.605 1.00 81.94 177 PHE A O 1
ATOM 1456 N N . ILE A 1 178 ? -6.431 8.704 32.022 1.00 79.62 178 ILE A N 1
ATOM 1457 C CA . ILE A 1 178 ? -7.481 9.012 31.037 1.00 79.62 178 ILE A CA 1
ATOM 1458 C C . ILE A 1 178 ? -8.097 10.390 31.313 1.00 79.62 178 ILE A C 1
ATOM 1460 O O . ILE A 1 178 ? -8.274 11.175 30.390 1.00 79.62 178 ILE A O 1
ATOM 1464 N N . ALA A 1 179 ? -8.386 10.717 32.576 1.00 80.19 179 ALA A N 1
ATOM 1465 C CA . ALA A 1 179 ? -8.945 12.018 32.943 1.00 80.19 179 ALA A CA 1
ATOM 1466 C C . ALA A 1 179 ? -7.979 13.189 32.675 1.00 80.19 179 ALA A C 1
ATOM 1468 O O . ALA A 1 179 ? -8.423 14.267 32.289 1.00 80.19 179 ALA A O 1
ATOM 1469 N N . ARG A 1 180 ? -6.667 12.988 32.860 1.00 81.06 180 ARG A N 1
ATOM 1470 C CA . ARG A 1 180 ? -5.634 14.003 32.580 1.00 81.06 180 ARG A CA 1
ATOM 1471 C C . ARG A 1 180 ? -5.444 14.250 31.087 1.00 81.06 180 ARG A C 1
ATOM 1473 O O . ARG A 1 180 ? -5.310 15.400 30.686 1.00 81.06 180 ARG A O 1
ATOM 1480 N N . HIS A 1 181 ? -5.484 13.190 30.286 1.00 78.12 181 HIS A N 1
ATOM 1481 C CA . HIS A 1 181 ? -5.290 13.240 28.835 1.00 78.12 181 HIS A CA 1
ATOM 1482 C C . HIS A 1 181 ? -6.613 13.250 28.054 1.00 78.12 181 HIS A C 1
ATOM 1484 O O . HIS A 1 181 ? -6.633 13.016 26.850 1.00 78.12 181 HIS A O 1
ATOM 1490 N N . ALA A 1 182 ? -7.738 13.557 28.710 1.00 71.38 182 ALA A N 1
ATOM 1491 C CA . ALA A 1 182 ? -9.062 13.555 28.085 1.00 71.38 182 ALA A CA 1
ATOM 1492 C C . ALA A 1 182 ? -9.164 14.503 26.875 1.00 71.38 182 ALA A C 1
ATOM 1494 O O . ALA A 1 182 ? -9.951 14.254 25.969 1.00 71.38 182 ALA A O 1
ATOM 1495 N N . ASN A 1 183 ? -8.346 15.560 26.849 1.00 71.31 183 ASN A N 1
ATOM 1496 C CA . ASN A 1 183 ? -8.289 16.538 25.758 1.00 71.31 183 ASN A CA 1
ATOM 1497 C C . ASN A 1 183 ? -7.420 16.085 24.571 1.00 71.31 183 ASN A C 1
ATOM 1499 O O . ASN A 1 183 ? -7.467 16.705 23.513 1.00 71.31 183 ASN A O 1
ATOM 1503 N N . GLU A 1 184 ? -6.607 15.044 24.754 1.00 69.19 184 GLU A N 1
ATOM 1504 C CA . GLU A 1 184 ? -5.726 14.479 23.725 1.00 69.19 184 GLU A CA 1
ATOM 1505 C C . GLU A 1 184 ? -6.364 13.276 23.027 1.00 69.19 184 GLU A C 1
ATOM 1507 O O . GLU A 1 184 ? -5.950 12.906 21.932 1.00 69.19 184 GLU A O 1
ATOM 1512 N N . ILE A 1 185 ? -7.404 12.691 23.630 1.00 58.53 185 ILE A N 1
ATOM 1513 C CA . ILE A 1 185 ? -8.233 11.678 22.985 1.00 58.53 185 ILE A CA 1
ATOM 1514 C C . ILE A 1 185 ? -9.040 12.393 21.894 1.00 58.53 185 ILE A C 1
ATOM 1516 O O . ILE A 1 185 ? -9.853 13.264 22.224 1.00 58.53 185 ILE A O 1
ATOM 1520 N N . PRO A 1 186 ? -8.845 12.057 20.603 1.00 45.03 186 PRO A N 1
ATOM 1521 C CA . PRO A 1 186 ? -9.628 12.649 19.533 1.00 45.03 186 PRO A CA 1
ATOM 1522 C C . PRO A 1 186 ? -11.112 12.448 19.843 1.00 45.03 186 PRO A C 1
ATOM 1524 O O . PRO A 1 186 ? -11.504 11.334 20.210 1.00 45.03 186 PRO A O 1
ATOM 1527 N N . PRO A 1 187 ? -11.947 13.493 19.735 1.00 43.38 187 PRO A N 1
ATOM 1528 C CA . PRO A 1 187 ? -13.368 13.322 19.953 1.00 43.38 187 PRO A CA 1
ATOM 1529 C C . PRO A 1 187 ? -13.877 12.272 18.961 1.00 43.38 187 PRO A C 1
ATOM 1531 O O . PRO A 1 187 ? -13.637 12.375 17.759 1.00 43.38 187 PRO A O 1
ATOM 1534 N N . LEU A 1 188 ? -14.510 11.224 19.492 1.00 35.72 188 LEU A N 1
ATOM 1535 C CA . LEU A 1 188 ? -15.097 10.152 18.694 1.00 35.72 188 LEU A CA 1
ATOM 1536 C C . LEU A 1 188 ? -16.185 10.763 17.801 1.00 35.72 188 LEU A C 1
ATOM 1538 O O . LEU A 1 188 ? -17.266 11.093 18.293 1.00 35.72 188 LEU A O 1
ATOM 1542 N N . PHE A 1 189 ? -15.890 10.917 16.511 1.00 33.72 189 PHE A N 1
ATOM 1543 C CA . PHE A 1 189 ? -16.838 11.313 15.472 1.00 33.72 189 PHE A CA 1
ATOM 1544 C C . PHE A 1 189 ? -16.804 10.307 14.322 1.00 33.72 189 PHE A C 1
ATOM 1546 O O . PHE A 1 189 ? -15.704 10.051 13.787 1.00 33.72 189 PHE A O 1
#

InterPro domains:
  IPR046578 Protein of unknown function DUF6638 [PF20343] (5-86)

Radius of gyration: 26.81 Å; chains: 1; bounding box: 55×28×82 Å

Foldseek 3Di:
DDWDWDDDADPPRLVVLLVVLLVLVVVCVVDPCVVVPPVSVVVNVVSCVVNNDSNVPPPDDDTDIDPPDQWDWDCVLVIKIWHHDNPDNQAAIEIEHQDVVSVVCVPPPPVRHHYDYNPDPCVVVVCVVVVVDDDPVVVCVVPVVVVVVVVVVVLQVVCCVPPVDDPPDDPVNSVVVCVVCVVVPPPDD

Sequence (189 aa):
MDSFVLRAETPHGLIAQAQKQQQLIVDFLDSDEQWEDEDKRQEIIDSAKKHGDMRQRKMRIADFSYPNIDIFYTEALGGVYILKHPADEKQPVVVVCKTPDRLNCAGMEDADVQILPIDQKDLLRDLRKADFLQLDMKAYQKNPELLEYKKELLLANFICEQEQSYSGWNEMRKKNFIARHANEIPPLF